Protein AF-A0A0W0YKN5-F1 (afdb_monomer_lite)

Organism: NCBI:txid1122169

Sequence (257 aa):
MGSGSGSPSSGSGSGSPSMGSGSSSPSMGSGSSSPSMGSGSSSPSMGSGSSSPSMGSGSSSPSMGSGSSSPSMGSGSSSPSMGSGSSSPSMGSGSSSPSMGSGSSSPSMGSGSGSPSSGSGSSSPSMGSGSGSPSSGSGSSSPSMGSGSSSPSMGGGSGSPSSDSGSSSPGSGSGSSSPSSEHDDSVSSMSAMPSSSAKMTPMPSTTTSATADFEASSSSQYDEQARAHNNKQDKLMGLPDLQHPDESHSTRAVGTA

Foldseek 3Di:
DDADEDAAEEADDEDAAEEEADEYEYEYAEEAYEYEYYAEHYEYEYYAEHYEYEAYAYHYEYEEYAYHEEYEAYHDAEEYEYEHYHEEYEAEAEHYEYEAEEEHEEYEYEHYEYEYEYEYYEYEYEYAYEEYEYEYEAEEYEYEEEEEEYEYEYYHYEEEYEYEHYHYHYHYYPHHYDYDYDDPPPDPDDDDDDDDDDDDDDDDDDDDDDDDDDDDDDDDDDDDDDDDDDDDPDDDDDDPDDDDDDDDDDDDDDDDD

Radius of gyration: 30.74 Å; chains: 1; bounding box: 83×80×91 Å

Secondary structure (DSSP, 8-state):
-----B--EEEES-B--EE-SEEE--EEEEEEE--EE-SEEE--EE-SEEE--EE-SEEE--EE-SEEE--EE-SEEE--EE-SEEE--EE-SEEE--EE-SEEE--EE-SEEE--EE-SEEE--EE-SEEE--EE-SEEE--EE-SEEE--EE-SEEE--EESSS-B--EE-SSEE--EE----------------------------------------------S-----------------------------

Structure (mmCIF, N/CA/C/O backbone):
data_AF-A0A0W0YKN5-F1
#
_entry.id   AF-A0A0W0YKN5-F1
#
loop_
_atom_site.group_PDB
_atom_site.id
_atom_site.type_symbol
_atom_site.label_atom_id
_atom_site.label_alt_id
_atom_site.label_comp_id
_atom_site.label_asym_id
_atom_site.label_entity_id
_atom_site.label_seq_id
_atom_site.pdbx_PDB_ins_code
_atom_site.Cartn_x
_atom_site.Cartn_y
_atom_site.Cartn_z
_atom_site.occupancy
_atom_site.B_iso_or_equiv
_atom_site.auth_seq_id
_atom_site.auth_comp_id
_atom_site.auth_asym_id
_atom_site.auth_atom_id
_atom_site.pdbx_PDB_model_num
ATOM 1 N N . MET A 1 1 ? -12.555 11.073 23.925 1.00 45.03 1 MET A N 1
ATOM 2 C CA . MET A 1 1 ? -11.745 9.942 23.424 1.00 45.03 1 MET A CA 1
ATOM 3 C C . MET A 1 1 ? -11.055 9.335 24.630 1.00 45.03 1 MET A C 1
ATOM 5 O O . MET A 1 1 ? -10.204 9.992 25.211 1.00 45.03 1 MET A O 1
ATOM 9 N N . GLY A 1 2 ? -11.548 8.194 25.111 1.00 45.97 2 GLY A N 1
ATOM 10 C CA . GLY A 1 2 ? -11.034 7.566 26.330 1.00 45.97 2 GLY A CA 1
ATOM 11 C C . GLY A 1 2 ? -9.729 6.825 26.062 1.00 45.97 2 GLY A C 1
ATOM 12 O O . GLY A 1 2 ? -9.584 6.210 25.007 1.00 45.97 2 GLY A O 1
ATOM 13 N N . SER A 1 3 ? -8.799 6.885 27.014 1.00 46.25 3 SER A N 1
ATOM 14 C CA . SER A 1 3 ? -7.693 5.934 27.099 1.00 46.25 3 SER A CA 1
ATOM 15 C C . SER A 1 3 ? -8.293 4.561 27.388 1.00 46.25 3 SER A C 1
ATOM 17 O O . SER A 1 3 ? -8.925 4.376 28.427 1.00 46.25 3 SER A O 1
ATOM 19 N N . GLY A 1 4 ? -8.168 3.618 26.463 1.00 52.28 4 GLY A N 1
ATOM 20 C CA . GLY A 1 4 ? -8.790 2.309 26.618 1.00 52.28 4 GLY A CA 1
ATOM 21 C C . GLY A 1 4 ? -8.330 1.339 25.548 1.00 52.28 4 GLY A C 1
ATOM 22 O O . GLY A 1 4 ? -8.240 1.698 24.375 1.00 52.28 4 GLY A O 1
A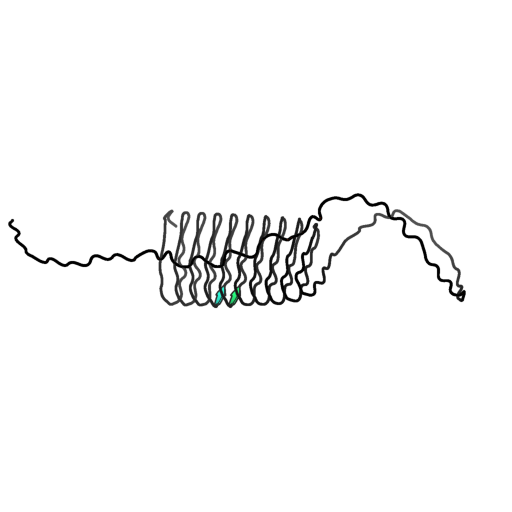TOM 23 N N . SER A 1 5 ? -8.033 0.112 25.967 1.00 57.09 5 SER A N 1
ATOM 24 C CA . SER A 1 5 ? -7.796 -0.996 25.056 1.00 57.09 5 SER A CA 1
ATOM 25 C C . SER A 1 5 ? -9.102 -1.389 24.367 1.00 57.09 5 SER A C 1
ATOM 27 O O . SER A 1 5 ? -10.109 -1.645 25.025 1.00 57.09 5 SER A O 1
ATOM 29 N N . GLY A 1 6 ? -9.101 -1.397 23.035 1.00 61.94 6 GLY A N 1
ATOM 30 C CA . GLY A 1 6 ? -10.288 -1.671 22.228 1.00 61.94 6 GLY A CA 1
ATOM 31 C C . GLY A 1 6 ? -9.998 -2.667 21.111 1.00 61.94 6 GLY A C 1
ATOM 32 O O . GLY A 1 6 ? -9.065 -2.481 20.329 1.00 61.94 6 GLY A O 1
ATOM 33 N N . SER A 1 7 ? -10.830 -3.702 21.013 1.00 69.94 7 SER A N 1
ATOM 34 C CA . SER A 1 7 ? -10.795 -4.696 19.932 1.00 69.94 7 SER A CA 1
ATOM 35 C C . SER A 1 7 ? -12.178 -4.836 19.284 1.00 69.94 7 SER A C 1
ATOM 37 O O . SER A 1 7 ? -12.787 -5.904 19.367 1.00 69.94 7 SER A O 1
ATOM 39 N N . PRO A 1 8 ? -12.745 -3.760 18.700 1.00 75.00 8 PRO A N 1
ATOM 40 C CA . PRO A 1 8 ? -14.031 -3.868 18.023 1.00 75.00 8 PRO A CA 1
ATOM 41 C C . PRO A 1 8 ? -13.904 -4.811 16.819 1.00 75.00 8 PRO A C 1
ATOM 43 O O . PRO A 1 8 ? -12.921 -4.747 16.082 1.00 75.00 8 PRO A O 1
ATOM 46 N N . SER A 1 9 ? -14.900 -5.676 16.624 1.00 77.62 9 SER A N 1
ATOM 47 C CA . SER A 1 9 ? -14.962 -6.609 15.498 1.00 77.62 9 SER A CA 1
ATOM 48 C C . SER A 1 9 ? -16.222 -6.353 14.673 1.00 77.62 9 SER A C 1
ATOM 50 O O . SER A 1 9 ? -17.312 -6.255 15.237 1.00 77.62 9 SER A O 1
ATOM 52 N N . SER A 1 10 ? -16.089 -6.237 13.352 1.00 74.38 10 SER A N 1
ATOM 53 C CA . SER A 1 10 ? -17.211 -6.125 12.412 1.00 74.38 10 SER A CA 1
ATOM 54 C C . SER A 1 10 ? -17.022 -7.099 11.250 1.00 74.38 10 SER A C 1
ATOM 56 O O . SER A 1 10 ? -15.932 -7.198 10.698 1.00 74.38 10 SER A O 1
ATOM 58 N N . GLY A 1 11 ? -18.066 -7.842 10.877 1.00 62.28 11 GLY A N 1
ATOM 59 C CA . GLY A 1 11 ? -17.964 -8.918 9.881 1.00 62.28 11 GLY A CA 1
ATOM 60 C C . GLY A 1 11 ? -18.108 -8.467 8.424 1.00 62.28 11 GLY A C 1
ATOM 61 O O . GLY A 1 11 ? -17.368 -8.923 7.551 1.00 62.28 11 GLY A O 1
ATOM 62 N N . SER A 1 12 ? -19.072 -7.599 8.117 1.00 68.00 12 SER A N 1
ATOM 63 C CA . SER A 1 12 ? -19.330 -7.131 6.749 1.00 68.00 12 SER A CA 1
ATOM 64 C C . SER A 1 12 ? -19.931 -5.730 6.750 1.00 68.00 12 SER A C 1
ATOM 66 O O . SER A 1 12 ? -20.747 -5.415 7.614 1.00 68.00 12 SER A O 1
ATOM 68 N N . GLY A 1 13 ? -19.560 -4.911 5.767 1.00 66.81 13 GLY A N 1
ATOM 69 C CA . GLY A 1 13 ? -20.109 -3.566 5.575 1.00 66.81 13 GLY A CA 1
ATOM 70 C C . GLY A 1 13 ? -19.070 -2.460 5.728 1.00 66.81 13 GLY A C 1
ATOM 71 O O . GLY A 1 13 ? -17.869 -2.701 5.619 1.00 66.81 13 GLY A O 1
ATOM 72 N N . SER A 1 14 ? -19.542 -1.229 5.926 1.00 73.12 14 SER A N 1
ATOM 73 C CA . SER A 1 14 ? -18.681 -0.063 6.120 1.00 73.12 14 SER A CA 1
ATOM 74 C C . SER A 1 14 ? -18.441 0.217 7.603 1.00 73.12 14 SER A C 1
ATOM 76 O O . SER A 1 14 ? -19.409 0.371 8.349 1.00 73.12 14 SER A O 1
ATOM 78 N N . GLY A 1 15 ? -17.183 0.322 8.033 1.00 75.38 15 GLY A N 1
ATOM 79 C CA . GLY A 1 15 ? -16.828 0.590 9.428 1.00 75.38 15 GLY A CA 1
ATOM 80 C C . GLY A 1 15 ? -15.734 1.646 9.575 1.00 75.38 15 GLY A C 1
ATOM 81 O O . GLY A 1 15 ? -14.683 1.554 8.946 1.00 75.38 15 GLY A O 1
ATOM 82 N N . SER A 1 16 ? -15.962 2.623 10.457 1.00 82.69 16 SER A N 1
ATOM 83 C CA . SER A 1 16 ? -14.997 3.694 10.757 1.00 82.69 16 SER A CA 1
ATOM 84 C C . SER A 1 16 ? -14.822 3.882 12.271 1.00 82.69 16 SER A C 1
ATOM 86 O O . SER A 1 16 ? -15.155 4.944 12.802 1.00 82.69 16 SER A O 1
ATOM 88 N N . PRO A 1 17 ? -14.379 2.850 13.018 1.00 82.62 17 PRO A N 1
ATOM 89 C CA . PRO A 1 17 ? -14.184 2.989 14.455 1.00 82.62 17 PRO A CA 1
ATOM 90 C C . PRO A 1 17 ? -13.059 3.991 14.747 1.00 82.62 17 PRO A C 1
ATOM 92 O O . PRO A 1 17 ? -12.033 4.002 14.069 1.00 82.62 17 PRO A O 1
ATOM 95 N N . SER A 1 18 ? -13.239 4.814 15.780 1.00 85.81 18 SER A N 1
ATOM 96 C CA . SER A 1 18 ? -12.209 5.729 16.274 1.00 85.81 18 SER A CA 1
ATOM 97 C C . SER A 1 18 ? -11.770 5.303 17.671 1.00 85.81 18 SER A C 1
ATOM 99 O O . SER A 1 18 ? -12.593 5.161 18.576 1.00 85.81 18 SER A O 1
ATOM 101 N N . MET A 1 19 ? -10.471 5.083 17.837 1.00 84.38 19 MET A N 1
ATOM 102 C CA . MET A 1 19 ? -9.826 4.726 19.095 1.00 84.38 19 MET A CA 1
ATOM 103 C C . MET A 1 19 ? -8.846 5.836 19.474 1.00 84.38 19 MET A C 1
ATOM 105 O O . MET A 1 19 ? -8.147 6.383 18.622 1.00 84.38 19 MET A O 1
ATOM 109 N N . GLY A 1 20 ? -8.854 6.208 20.755 1.00 80.81 20 GLY A N 1
ATOM 110 C CA . GLY A 1 20 ? -7.984 7.247 21.299 1.00 80.81 20 GLY A CA 1
ATOM 111 C C . GLY A 1 20 ? -6.566 6.736 21.540 1.00 80.81 20 GLY A C 1
ATOM 112 O O . GLY A 1 20 ? -6.019 5.977 20.745 1.00 80.81 20 GLY A O 1
ATOM 113 N N . SER A 1 21 ? -5.972 7.156 22.653 1.00 84.12 21 SER A N 1
ATOM 114 C CA . SER A 1 21 ? -4.648 6.683 23.050 1.00 84.12 21 SER A CA 1
ATOM 115 C C . SER A 1 21 ? -4.707 5.285 23.672 1.00 84.12 21 SER A C 1
ATOM 117 O O . SER A 1 21 ? -5.637 4.980 24.424 1.00 84.12 21 SER A O 1
ATOM 119 N N . GLY A 1 22 ? -3.685 4.463 23.440 1.00 84.75 22 GLY A N 1
ATOM 120 C CA . GLY A 1 22 ? -3.544 3.150 24.075 1.00 84.75 22 GLY A CA 1
ATOM 121 C C . GLY A 1 22 ? -3.214 2.029 23.096 1.00 84.75 22 GLY A C 1
ATOM 122 O O . GLY A 1 22 ? -2.587 2.255 22.066 1.00 84.75 22 GLY A O 1
ATOM 123 N N . SER A 1 23 ? -3.584 0.800 23.465 1.00 86.00 23 SER A N 1
ATOM 124 C CA . SER A 1 23 ? -3.410 -0.380 22.610 1.00 86.00 23 SER A CA 1
ATOM 125 C C . SER A 1 23 ? -4.719 -0.743 21.912 1.00 86.00 23 SER A C 1
ATOM 127 O O . SER A 1 23 ? -5.723 -0.958 22.586 1.00 86.00 23 SER A O 1
ATOM 129 N N . SER A 1 24 ? -4.725 -0.847 20.588 1.00 85.25 24 SER A N 1
ATOM 130 C CA . SER A 1 24 ? -5.938 -1.082 19.795 1.00 85.25 24 SER A CA 1
ATOM 131 C C . SER A 1 24 ? -5.737 -2.139 18.714 1.00 85.25 24 SER A C 1
ATOM 133 O O . SER A 1 24 ? -4.800 -2.057 17.924 1.00 85.25 24 SER A O 1
ATOM 135 N N . SER A 1 25 ? -6.664 -3.094 18.625 1.00 87.56 25 SER A N 1
ATOM 136 C CA . SER A 1 25 ? -6.614 -4.186 17.637 1.00 87.56 25 SER A CA 1
ATOM 137 C C . SER A 1 25 ? -8.005 -4.460 17.060 1.00 87.56 25 SER A C 1
ATOM 139 O O . SER A 1 25 ? -8.620 -5.475 17.396 1.00 87.56 25 SER A O 1
ATOM 141 N N . PRO A 1 26 ? -8.568 -3.536 16.261 1.00 86.50 26 PRO A N 1
ATOM 142 C CA . PRO A 1 26 ? -9.861 -3.749 15.625 1.00 86.50 26 PRO A CA 1
ATOM 143 C C . PRO A 1 26 ? -9.756 -4.820 14.530 1.00 86.50 26 PRO A C 1
ATOM 145 O O . PRO A 1 26 ? -8.740 -4.920 13.843 1.00 86.50 26 PRO A O 1
ATOM 148 N N . SER A 1 27 ? -10.823 -5.585 14.327 1.00 88.88 27 SER A N 1
ATOM 149 C CA . SER A 1 27 ? -10.942 -6.543 13.226 1.00 88.88 27 SER A CA 1
ATOM 150 C C . SER A 1 27 ? -12.127 -6.167 12.347 1.00 88.88 27 SER A C 1
ATOM 152 O O . SER A 1 27 ? -13.245 -6.003 12.833 1.00 88.88 27 SER A O 1
ATOM 154 N N . MET A 1 28 ? -11.905 -6.000 11.051 1.00 87.06 28 MET A N 1
ATOM 155 C CA . MET A 1 28 ? -12.967 -5.767 10.080 1.00 87.06 28 MET A CA 1
ATOM 156 C C . MET A 1 28 ? -12.883 -6.815 8.981 1.00 87.06 28 MET A C 1
ATOM 158 O O . MET A 1 28 ? -11.812 -7.079 8.448 1.00 87.06 28 MET A O 1
ATOM 162 N N . GLY A 1 29 ? -14.009 -7.452 8.677 1.00 86.00 29 GLY A N 1
ATOM 163 C CA . GLY A 1 29 ? -14.111 -8.464 7.637 1.00 86.00 29 GLY A CA 1
ATOM 164 C C . GLY A 1 29 ? -14.160 -7.837 6.248 1.00 86.00 29 GLY A C 1
ATOM 165 O O . GLY A 1 29 ? -13.256 -7.107 5.854 1.00 86.00 29 GLY A O 1
ATOM 166 N N . SER A 1 30 ? -15.197 -8.156 5.475 1.00 87.94 30 SER A N 1
ATOM 167 C CA . SER A 1 30 ? -15.287 -7.690 4.085 1.00 87.94 30 SER A CA 1
ATOM 168 C C . SER A 1 30 ? -15.988 -6.335 3.964 1.00 87.94 30 SER A C 1
ATOM 170 O O . SER A 1 30 ? -17.015 -6.110 4.605 1.00 87.94 30 SER A O 1
ATOM 172 N N . GLY A 1 31 ? -15.495 -5.456 3.092 1.00 88.00 31 GLY A N 1
ATOM 173 C CA . GLY A 1 31 ? -16.127 -4.170 2.784 1.00 88.00 31 GLY A CA 1
ATOM 174 C C . GLY A 1 31 ? -15.175 -2.981 2.871 1.00 88.00 31 GLY A C 1
ATOM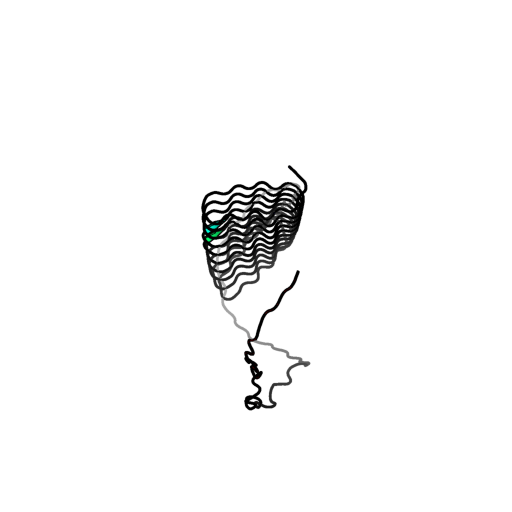 175 O O . GLY A 1 31 ? -13.973 -3.118 2.657 1.00 88.00 31 GLY A O 1
ATOM 176 N N . SER A 1 32 ? -15.735 -1.802 3.147 1.00 88.44 32 SER A N 1
ATOM 177 C CA . SER A 1 32 ? -14.982 -0.545 3.221 1.00 88.44 32 SER A CA 1
ATOM 178 C C . SER A 1 32 ? -14.662 -0.181 4.669 1.00 88.44 32 SER A C 1
ATOM 180 O O . SER A 1 32 ? -15.561 -0.034 5.490 1.00 88.44 32 SER A O 1
ATOM 182 N N . SER A 1 33 ? -13.391 -0.006 4.998 1.00 87.94 33 SER A N 1
ATOM 183 C CA . SER A 1 33 ? -12.922 0.108 6.379 1.00 87.94 33 SER A CA 1
ATO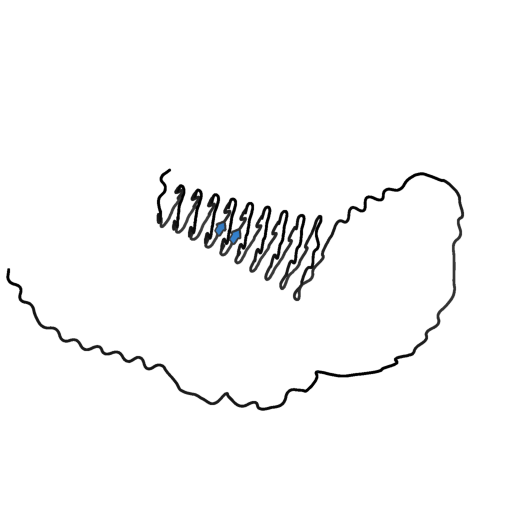M 184 C C . SER A 1 33 ? -11.972 1.289 6.557 1.00 87.94 33 SER A C 1
ATOM 186 O O . SER A 1 33 ? -10.913 1.321 5.939 1.00 87.94 33 SER A O 1
ATOM 188 N N . SER A 1 34 ? -12.299 2.228 7.446 1.00 90.00 34 SER A N 1
ATOM 189 C CA . SER A 1 34 ? -11.463 3.413 7.713 1.00 90.00 34 SER A CA 1
ATOM 190 C C . SER A 1 34 ? -11.310 3.674 9.216 1.00 90.00 34 SER A C 1
ATOM 192 O O . SER A 1 34 ? -11.833 4.667 9.731 1.00 90.00 34 SER A O 1
ATOM 194 N N . PRO A 1 35 ? -10.644 2.775 9.968 1.00 88.75 35 PRO A N 1
ATOM 195 C CA . PRO A 1 35 ? -10.441 2.975 11.395 1.00 88.75 35 PRO A CA 1
ATOM 196 C C . PRO A 1 35 ? -9.431 4.103 11.649 1.00 88.75 35 PRO A C 1
ATOM 198 O O . PRO A 1 35 ? -8.430 4.226 10.944 1.00 88.75 35 PRO A O 1
ATOM 201 N N . SER A 1 36 ? -9.664 4.897 12.690 1.00 90.62 36 SER A N 1
ATOM 202 C CA . SER A 1 36 ? -8.733 5.928 13.156 1.00 90.62 36 SER A CA 1
ATOM 203 C C . SER A 1 36 ? -8.219 5.562 14.543 1.00 90.62 36 SER A C 1
ATOM 205 O O . SER A 1 36 ? -9.010 5.331 15.456 1.00 90.62 36 SER A O 1
ATOM 207 N N . MET A 1 37 ? -6.904 5.472 14.699 1.00 90.00 37 MET A N 1
ATOM 208 C CA . MET A 1 37 ? -6.227 5.150 15.953 1.00 90.00 37 MET A CA 1
ATOM 209 C C . MET A 1 37 ? -5.297 6.301 16.320 1.00 90.00 37 MET A C 1
ATOM 211 O O . MET A 1 37 ? -4.514 6.761 15.488 1.00 90.00 37 MET A O 1
ATOM 215 N N . GLY A 1 38 ? -5.412 6.782 17.556 1.00 87.25 38 GLY A N 1
ATOM 216 C CA . GLY A 1 38 ? -4.559 7.828 18.107 1.00 87.25 38 GLY A CA 1
ATOM 217 C C . GLY A 1 38 ? -3.157 7.323 18.445 1.00 87.25 38 GLY A C 1
ATOM 218 O O . GLY A 1 38 ? -2.580 6.494 17.745 1.00 87.25 38 GLY A O 1
ATOM 219 N N . SER A 1 39 ? -2.588 7.850 19.527 1.00 89.44 39 SER A N 1
ATOM 220 C CA . SER A 1 39 ? -1.230 7.495 19.935 1.00 89.44 39 SER A CA 1
ATOM 221 C C . SER A 1 39 ? -1.168 6.145 20.654 1.00 89.44 39 SER A C 1
ATOM 223 O O . SER A 1 39 ? -1.964 5.886 21.556 1.00 89.44 39 SER A O 1
ATOM 225 N N . GLY A 1 40 ? -0.166 5.322 20.355 1.00 90.44 40 GLY A N 1
ATOM 226 C CA . GLY A 1 40 ? 0.097 4.073 21.074 1.00 90.44 40 GLY A CA 1
ATOM 227 C C . GLY A 1 40 ? 0.384 2.891 20.156 1.00 90.44 40 GLY A C 1
ATOM 228 O O . GLY A 1 40 ? 1.019 3.049 19.115 1.00 90.44 40 GLY A O 1
ATOM 229 N N . SER A 1 41 ? -0.042 1.699 20.571 1.00 90.88 41 SER A N 1
ATOM 230 C CA . SER A 1 41 ? 0.213 0.450 19.846 1.00 90.88 41 SER A CA 1
ATOM 231 C C . SER A 1 41 ? -1.038 0.013 19.095 1.00 90.88 41 SER A C 1
ATOM 233 O O . SER A 1 41 ? -2.085 -0.188 19.700 1.00 90.88 41 SER A O 1
ATOM 235 N N . SER A 1 42 ? -0.950 -0.150 17.782 1.00 90.06 42 SER A N 1
ATOM 236 C CA . SER A 1 42 ? -2.103 -0.448 16.933 1.00 90.06 42 SER A CA 1
ATOM 237 C C . SER A 1 42 ? -1.847 -1.639 16.019 1.00 90.06 42 SER A C 1
ATOM 239 O O . SER A 1 42 ? -0.807 -1.738 15.373 1.00 90.06 42 SER A O 1
ATOM 241 N N . SER A 1 43 ? -2.793 -2.570 15.942 1.00 91.69 43 SER A N 1
ATOM 242 C CA . SER A 1 43 ? -2.706 -3.749 15.069 1.00 91.69 43 SER A CA 1
ATOM 243 C C . SER A 1 43 ? -4.076 -4.091 14.476 1.00 91.69 43 SER A C 1
ATOM 245 O O . SER A 1 43 ? -4.673 -5.104 14.843 1.00 91.69 43 SER A O 1
ATOM 247 N N . PRO A 1 44 ? -4.633 -3.225 13.606 1.00 90.38 44 PRO A N 1
ATOM 248 C CA . PRO A 1 44 ? -5.899 -3.511 12.947 1.00 90.38 44 PRO A CA 1
ATOM 249 C C . PRO A 1 44 ? -5.745 -4.667 11.948 1.00 90.38 44 PRO A C 1
ATOM 251 O O . PRO A 1 44 ? -4.745 -4.753 11.236 1.00 90.38 44 PRO A O 1
ATOM 254 N N . SER A 1 45 ? -6.763 -5.513 11.849 1.00 92.56 45 SER A N 1
ATOM 255 C CA . SER A 1 45 ? -6.888 -6.524 10.798 1.00 92.56 45 SER A CA 1
ATOM 256 C C . SER A 1 45 ? -8.075 -6.174 9.911 1.00 92.56 45 SER A C 1
ATOM 258 O O . SER A 1 45 ? -9.180 -5.982 10.414 1.00 92.56 45 SER A O 1
ATOM 260 N N . MET A 1 46 ? -7.858 -6.051 8.607 1.00 91.88 46 MET A N 1
ATOM 261 C CA . MET A 1 46 ? -8.899 -5.773 7.619 1.00 91.88 46 MET A CA 1
ATOM 262 C C . MET A 1 46 ? -8.900 -6.879 6.567 1.00 91.88 46 MET A C 1
ATOM 264 O O . MET A 1 46 ? -7.852 -7.234 6.031 1.00 91.88 46 MET A O 1
ATOM 268 N N . GLY A 1 47 ? -10.073 -7.445 6.301 1.00 89.25 47 GLY A N 1
ATOM 269 C CA . GLY A 1 47 ? -10.283 -8.518 5.341 1.00 89.25 47 GLY A CA 1
ATOM 270 C C . GLY A 1 47 ? -10.260 -8.021 3.898 1.00 89.25 47 GLY A C 1
ATOM 271 O O . GLY A 1 47 ? -9.382 -7.265 3.494 1.00 89.25 47 GLY A O 1
ATOM 272 N N . SER A 1 48 ? -11.209 -8.496 3.092 1.00 91.88 48 SER A N 1
ATOM 273 C CA . SER A 1 48 ? -11.261 -8.135 1.672 1.00 91.88 48 SER A CA 1
ATOM 274 C C . SER A 1 48 ? -12.014 -6.825 1.441 1.00 91.88 48 SER A C 1
ATOM 276 O O . SER A 1 48 ? -13.081 -6.620 2.016 1.00 91.88 48 SER A O 1
ATOM 278 N N . GLY A 1 49 ? -11.530 -5.970 0.544 1.00 91.94 49 GLY A N 1
ATOM 279 C CA . GLY A 1 49 ? -12.214 -4.738 0.145 1.00 91.94 49 GLY A CA 1
ATOM 280 C C . GLY A 1 49 ? -11.320 -3.505 0.193 1.00 91.94 49 GLY A C 1
ATOM 281 O O . GLY A 1 49 ? -10.118 -3.591 -0.050 1.00 91.94 49 GLY A O 1
ATOM 282 N N . SER A 1 50 ? -11.925 -2.349 0.461 1.00 92.31 50 SER A N 1
ATOM 283 C CA . SER A 1 50 ? -11.232 -1.058 0.474 1.00 92.31 50 SER A CA 1
ATOM 284 C C . SER A 1 50 ? -10.891 -0.651 1.902 1.00 92.31 50 SER A C 1
ATOM 286 O O . SER A 1 50 ? -11.782 -0.508 2.732 1.00 92.31 50 SER A O 1
ATOM 288 N N . SER A 1 51 ? -9.615 -0.436 2.198 1.00 92.00 51 SER A N 1
ATOM 289 C CA . SER A 1 51 ? -9.129 -0.162 3.552 1.00 92.00 51 SER A CA 1
ATOM 290 C C . SER A 1 51 ? -8.274 1.101 3.603 1.00 92.00 51 SER A C 1
ATOM 292 O O . SER A 1 51 ? -7.316 1.249 2.847 1.00 92.00 51 SER A O 1
ATOM 294 N N . SER A 1 52 ? -8.583 2.022 4.512 1.00 93.44 52 SER A N 1
ATOM 295 C CA . SER A 1 52 ? -7.841 3.278 4.694 1.00 93.44 52 SER A CA 1
ATOM 296 C C . SER A 1 52 ? -7.688 3.623 6.179 1.00 93.44 52 SER A C 1
AT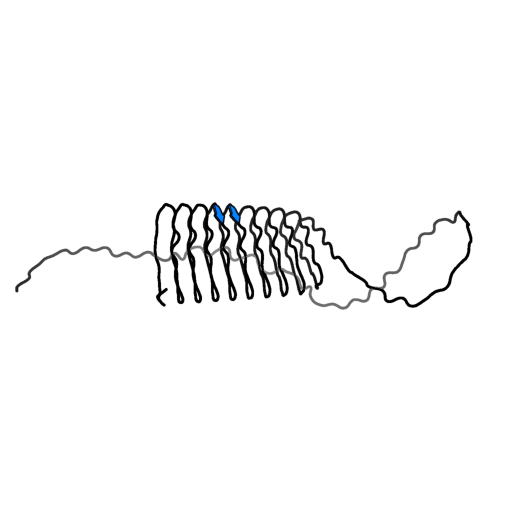OM 298 O O . SER A 1 52 ? -8.274 4.599 6.655 1.00 93.44 52 SER A O 1
ATOM 300 N N . PRO A 1 53 ? -6.951 2.808 6.960 1.00 92.06 53 PRO A N 1
ATOM 301 C CA . PRO A 1 53 ? -6.718 3.099 8.367 1.00 92.06 53 PRO A CA 1
ATOM 302 C C . PRO A 1 53 ? -5.810 4.324 8.529 1.00 92.06 53 PRO A C 1
ATOM 304 O O . PRO A 1 53 ? -4.840 4.493 7.791 1.00 92.06 53 PRO A O 1
ATOM 307 N N . SER A 1 54 ? -6.085 5.139 9.542 1.00 94.12 54 SER A N 1
ATOM 308 C CA . SER A 1 54 ? -5.202 6.219 9.981 1.00 94.12 54 SER A CA 1
ATOM 309 C C . SER A 1 54 ? -4.669 5.886 11.366 1.00 94.12 54 SER A C 1
ATOM 311 O O . SER A 1 54 ? -5.449 5.724 12.302 1.00 94.12 54 SER A O 1
ATOM 313 N N . MET A 1 55 ? -3.354 5.790 11.511 1.00 93.44 55 MET A N 1
ATOM 314 C CA . MET A 1 55 ? -2.672 5.533 12.778 1.00 93.44 55 MET A CA 1
ATOM 315 C C . MET A 1 55 ? -1.793 6.729 13.124 1.00 93.44 55 MET A C 1
ATOM 317 O O . MET A 1 55 ? -1.011 7.190 12.295 1.00 93.44 55 MET A O 1
ATOM 321 N N . GLY A 1 56 ? -1.958 7.255 14.336 1.00 90.56 56 GLY A N 1
ATOM 322 C CA . GLY A 1 56 ? -1.160 8.351 14.869 1.00 90.56 56 GLY A CA 1
ATOM 323 C C . GLY A 1 56 ? 0.248 7.908 15.266 1.00 90.56 56 GLY A C 1
ATOM 324 O O . GLY A 1 56 ? 0.851 7.030 14.653 1.00 90.56 56 GLY A O 1
ATOM 325 N N . SER A 1 57 ? 0.791 8.543 16.302 1.00 92.62 57 SER A N 1
ATOM 326 C CA . SER A 1 57 ? 2.154 8.265 16.749 1.00 92.62 57 SER A CA 1
ATOM 327 C C . SER A 1 57 ? 2.259 6.952 17.530 1.00 92.62 57 SER A C 1
ATOM 329 O O . SER A 1 57 ? 1.459 6.706 18.431 1.00 92.62 57 SER A O 1
ATOM 331 N N . GLY A 1 58 ? 3.294 6.151 17.284 1.00 92.75 58 GLY A N 1
ATOM 332 C CA . GLY A 1 58 ? 3.592 4.955 18.076 1.00 92.75 58 GLY A CA 1
ATOM 333 C C . GLY A 1 58 ? 3.973 3.742 17.234 1.00 92.75 58 GLY A C 1
ATOM 334 O O . GLY A 1 58 ? 4.669 3.875 16.232 1.00 92.75 58 GLY A O 1
ATOM 335 N N . SER A 1 59 ? 3.574 2.551 17.683 1.00 93.75 59 SER A N 1
ATOM 336 C CA . SER A 1 59 ? 3.879 1.285 17.003 1.00 93.75 59 SER A CA 1
ATOM 337 C C . SER A 1 59 ? 2.650 0.773 16.262 1.00 93.75 59 SER A C 1
ATOM 339 O O . SER A 1 59 ? 1.603 0.583 16.874 1.00 93.75 59 SER A O 1
ATOM 341 N N . SER A 1 60 ? 2.766 0.534 14.961 1.00 93.56 60 SER A N 1
ATOM 342 C CA . SER A 1 60 ? 1.636 0.194 14.094 1.00 93.56 60 SER A CA 1
ATOM 343 C C . SER A 1 60 ? 1.940 -1.010 13.207 1.00 93.56 60 SER A C 1
ATOM 345 O O . SER A 1 60 ? 2.882 -0.984 12.422 1.00 93.56 60 SER A O 1
ATOM 347 N N . SER A 1 61 ? 1.104 -2.043 13.276 1.00 94.31 61 SER A N 1
ATOM 348 C CA . SER A 1 61 ? 1.239 -3.266 12.471 1.00 94.31 61 SER A CA 1
ATOM 349 C C . SER A 1 61 ? -0.109 -3.670 11.864 1.00 94.31 61 SER A C 1
ATOM 351 O O . SER A 1 61 ? -0.696 -4.669 12.284 1.00 94.31 61 SER A O 1
ATOM 353 N N . PRO A 1 62 ? -0.672 -2.878 10.932 1.00 93.00 62 PRO A N 1
ATOM 354 C CA . PRO A 1 62 ? -1.922 -3.237 10.278 1.00 93.00 62 PRO A CA 1
ATOM 355 C C . PRO A 1 62 ? -1.728 -4.441 9.345 1.00 93.00 62 PRO A C 1
ATOM 357 O O . PRO A 1 62 ? -0.729 -4.530 8.632 1.00 93.00 62 PRO A O 1
ATOM 360 N N . SER A 1 63 ? -2.715 -5.329 9.300 1.00 95.25 63 SER A N 1
ATOM 361 C CA . SER A 1 63 ? -2.819 -6.392 8.300 1.00 95.25 63 SER A CA 1
ATOM 362 C C . SER A 1 63 ? -4.027 -6.125 7.412 1.00 95.25 63 SER A C 1
ATOM 364 O O . SER A 1 63 ? -5.134 -5.934 7.914 1.00 95.25 63 SER A O 1
ATOM 366 N N . MET A 1 64 ? -3.820 -6.066 6.102 1.00 94.31 64 MET A N 1
ATOM 367 C CA . MET A 1 64 ? -4.868 -5.850 5.107 1.00 94.31 64 MET A CA 1
ATOM 368 C C . MET A 1 64 ? -4.872 -7.014 4.122 1.00 94.31 64 MET A C 1
ATOM 370 O O . MET A 1 64 ? -3.828 -7.385 3.589 1.00 94.31 64 MET A O 1
ATOM 374 N N . GLY A 1 65 ? -6.048 -7.597 3.902 1.00 91.62 65 GLY A N 1
ATOM 375 C CA . GLY A 1 65 ? -6.268 -8.708 2.988 1.00 91.62 65 GLY A CA 1
ATOM 376 C C . GLY A 1 65 ? -6.256 -8.281 1.521 1.00 91.62 65 GLY A C 1
ATOM 377 O O . GLY A 1 65 ? -5.426 -7.488 1.085 1.00 91.62 65 GLY A O 1
ATOM 378 N N . SER A 1 66 ? -7.161 -8.859 0.731 1.00 93.38 66 SER A N 1
ATOM 379 C CA . SER A 1 66 ? -7.223 -8.579 -0.706 1.00 93.38 66 SER A CA 1
ATOM 380 C C . SER A 1 66 ? -8.027 -7.313 -1.009 1.00 93.38 66 SER A C 1
ATOM 382 O O . SER A 1 66 ? -9.113 -7.135 -0.465 1.00 93.38 66 SER A O 1
ATOM 384 N N . GLY A 1 67 ? -7.561 -6.474 -1.930 1.00 93.31 67 GLY A N 1
ATOM 385 C CA . GLY A 1 67 ? -8.290 -5.296 -2.403 1.00 93.31 67 GLY A CA 1
ATOM 386 C C . GLY A 1 67 ? -7.438 -4.031 -2.443 1.00 93.31 67 GLY A C 1
ATOM 387 O O . GLY A 1 67 ? -6.238 -4.089 -2.706 1.00 93.31 67 GLY A O 1
ATOM 388 N N . SER A 1 68 ? -8.079 -2.885 -2.222 1.00 94.12 68 SER A N 1
ATOM 389 C CA . SER A 1 68 ? -7.434 -1.571 -2.284 1.00 94.12 68 SER A CA 1
ATOM 390 C C . SER A 1 68 ? -7.101 -1.080 -0.882 1.00 94.12 68 SER A C 1
ATOM 392 O O . SER A 1 68 ? -7.990 -0.936 -0.048 1.00 94.12 68 SER A O 1
ATOM 394 N N . SER A 1 69 ? -5.830 -0.801 -0.614 1.00 94.12 69 SER A N 1
ATOM 395 C CA . SER A 1 69 ? -5.334 -0.448 0.717 1.00 94.12 69 SER A CA 1
ATOM 396 C C . SER A 1 69 ? -4.520 0.841 0.691 1.00 94.12 69 SER A C 1
ATOM 398 O O . SER A 1 69 ? -3.569 0.978 -0.075 1.00 94.12 69 SER A O 1
ATOM 400 N N . SER A 1 70 ? -4.855 1.793 1.555 1.00 94.88 70 SER A N 1
ATOM 401 C CA . SER A 1 70 ? -4.146 3.075 1.676 1.00 94.88 70 SER A CA 1
ATOM 402 C C . SER A 1 70 ? -4.007 3.480 3.145 1.00 94.88 70 SER A C 1
ATOM 404 O O . SER A 1 70 ? -4.661 4.425 3.589 1.00 94.88 70 SER A O 1
ATOM 406 N N . PRO A 1 71 ? -3.221 2.738 3.949 1.00 93.75 71 PRO A N 1
ATOM 407 C CA . PRO A 1 71 ? -2.987 3.104 5.337 1.00 93.75 71 PRO A CA 1
ATOM 408 C C . PRO A 1 71 ? -2.138 4.379 5.428 1.00 93.75 71 PRO A C 1
ATOM 410 O O . PRO A 1 71 ? -1.159 4.538 4.699 1.00 93.75 71 PRO A O 1
ATOM 413 N N . SER A 1 72 ? -2.475 5.251 6.372 1.00 95.81 72 SER A N 1
ATOM 414 C CA . SER A 1 72 ? -1.642 6.383 6.774 1.00 95.81 72 SER A CA 1
ATOM 415 C C . SER A 1 72 ? -1.116 6.138 8.181 1.00 95.81 72 SER A C 1
ATOM 417 O O . SER A 1 72 ? -1.895 5.896 9.104 1.00 95.81 72 SER A O 1
ATOM 419 N N . MET A 1 73 ? 0.201 6.159 8.346 1.00 94.81 73 MET A N 1
ATOM 420 C CA . MET A 1 73 ? 0.884 5.970 9.624 1.00 94.81 73 MET A CA 1
ATOM 421 C C . MET A 1 73 ? 1.705 7.215 9.938 1.00 94.81 73 MET A C 1
ATOM 423 O O . MET A 1 73 ? 2.489 7.672 9.107 1.00 94.81 73 MET A O 1
ATOM 427 N N . GLY A 1 74 ? 1.503 7.771 11.130 1.00 91.56 74 GLY A N 1
ATOM 428 C CA . GLY A 1 74 ? 2.248 8.911 11.644 1.00 91.56 74 GLY A CA 1
ATOM 429 C C . G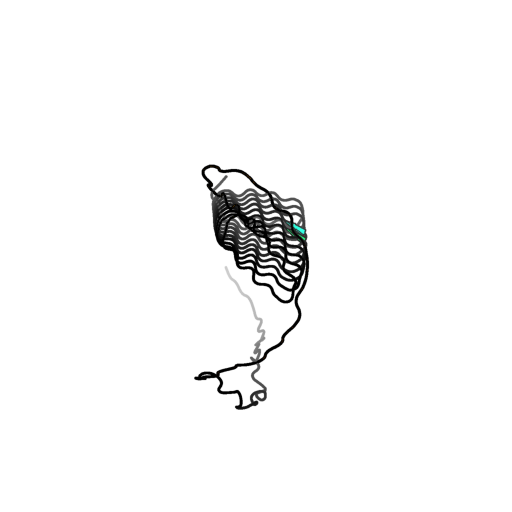LY A 1 74 ? 3.658 8.533 12.096 1.00 91.56 74 GLY A C 1
ATOM 430 O O . GLY A 1 74 ? 4.305 7.651 11.536 1.00 91.56 74 GLY A O 1
ATOM 431 N N . SER A 1 75 ? 4.152 9.231 13.116 1.00 93.12 75 SER A N 1
ATOM 432 C CA . SER A 1 75 ? 5.520 9.039 13.596 1.00 93.12 75 SER A CA 1
ATOM 433 C C . SER A 1 75 ? 5.684 7.759 14.421 1.00 93.12 75 SER A C 1
ATOM 435 O O . SER A 1 75 ? 4.895 7.505 15.329 1.00 93.12 75 SER A O 1
ATOM 437 N N . GLY A 1 76 ? 6.761 7.006 14.206 1.00 93.44 76 GLY A N 1
ATOM 438 C CA . GLY A 1 76 ? 7.133 5.863 15.044 1.00 93.44 76 GLY A CA 1
ATOM 439 C C . GLY A 1 76 ? 7.564 4.636 14.247 1.00 93.44 76 GLY A C 1
ATOM 440 O O . GLY A 1 76 ? 8.259 4.758 13.241 1.00 93.44 76 GLY A O 1
ATOM 441 N N . SER A 1 77 ? 7.188 3.453 14.732 1.00 94.19 77 SER A N 1
ATOM 442 C CA . SER A 1 77 ? 7.558 2.169 14.129 1.00 94.19 77 SER A CA 1
ATOM 443 C C . SER A 1 77 ? 6.359 1.560 13.415 1.00 94.19 77 SER A C 1
ATOM 445 O O . SER A 1 77 ? 5.320 1.346 14.035 1.00 94.19 77 SER A O 1
ATOM 447 N N . SER A 1 78 ? 6.496 1.269 12.125 1.00 94.06 78 SER A N 1
ATOM 448 C CA . SER A 1 78 ? 5.388 0.838 11.271 1.00 94.06 78 SER A CA 1
ATOM 449 C C . SER A 1 78 ? 5.743 -0.387 10.433 1.00 94.06 78 SER A C 1
ATOM 451 O O . SER A 1 78 ? 6.676 -0.350 9.635 1.00 94.06 78 SER A O 1
ATOM 453 N N . SER A 1 79 ? 4.956 -1.453 10.548 1.00 94.56 79 SER A N 1
ATOM 454 C CA . SER A 1 79 ? 5.147 -2.703 9.800 1.00 94.56 79 SER A CA 1
ATOM 455 C C . SER A 1 79 ? 3.827 -3.186 9.190 1.00 94.56 79 SER A C 1
ATOM 457 O O . SER A 1 79 ? 3.281 -4.201 9.628 1.00 94.56 79 SER A O 1
ATOM 459 N N . PRO A 1 80 ? 3.252 -2.455 8.215 1.00 93.56 80 PRO A N 1
ATOM 460 C CA . PRO A 1 80 ? 2.020 -2.883 7.567 1.00 93.56 80 PRO A CA 1
ATOM 461 C C . PRO A 1 80 ? 2.261 -4.118 6.689 1.00 93.56 80 PRO A C 1
ATOM 463 O O . PRO A 1 80 ? 3.245 -4.190 5.952 1.00 93.56 80 PRO A O 1
ATOM 466 N N . SER A 1 81 ? 1.323 -5.059 6.713 1.00 95.81 81 SER A N 1
ATOM 467 C CA . SER A 1 81 ? 1.252 -6.163 5.758 1.00 95.81 81 SER A CA 1
ATOM 468 C C . SER A 1 81 ? 0.019 -5.990 4.881 1.00 95.81 81 SER A C 1
ATOM 470 O O . SER A 1 81 ? -1.091 -5.824 5.385 1.00 95.81 81 SER A O 1
ATOM 472 N N . MET A 1 82 ? 0.214 -5.987 3.568 1.00 94.81 82 MET A N 1
ATOM 473 C CA . MET A 1 82 ? -0.851 -5.873 2.576 1.00 94.81 82 MET A CA 1
ATOM 474 C C . MET A 1 82 ? -0.833 -7.107 1.682 1.00 94.81 82 MET A C 1
ATOM 476 O O . MET A 1 82 ? 0.223 -7.509 1.195 1.00 94.81 82 MET A O 1
ATOM 480 N N . GLY A 1 83 ? -2.001 -7.713 1.492 1.00 91.94 83 GLY A N 1
ATOM 481 C CA . GLY A 1 83 ? -2.206 -8.885 0.657 1.00 91.94 83 GLY A CA 1
ATOM 482 C C . GLY A 1 83 ? -2.196 -8.554 -0.834 1.00 91.94 83 GLY A C 1
ATOM 483 O O . GLY A 1 83 ? -1.343 -7.819 -1.327 1.00 91.94 83 GLY A O 1
ATOM 484 N N . SER A 1 84 ? -3.127 -9.151 -1.577 1.00 93.44 84 SER A N 1
ATOM 485 C CA . SER A 1 84 ? -3.201 -8.965 -3.030 1.00 93.44 84 SER A CA 1
ATOM 486 C C . SER A 1 84 ? -4.018 -7.729 -3.406 1.00 93.44 84 SER A C 1
ATOM 488 O O . SER A 1 84 ? -5.095 -7.523 -2.855 1.00 93.44 84 SER A O 1
ATOM 490 N N . GLY A 1 85 ? -3.579 -6.954 -4.396 1.00 93.31 85 GLY A N 1
ATOM 491 C CA . GLY A 1 85 ? -4.342 -5.834 -4.953 1.00 93.31 85 GLY A CA 1
ATOM 492 C C . GLY A 1 85 ? -3.532 -4.548 -5.081 1.00 93.31 85 GLY A C 1
ATOM 493 O O . GLY A 1 85 ? -2.339 -4.583 -5.380 1.00 93.31 85 GLY A O 1
ATOM 494 N N . SER A 1 86 ? -4.199 -3.408 -4.908 1.00 94.00 86 SER A N 1
ATOM 495 C CA . SER A 1 86 ? -3.590 -2.082 -5.033 1.00 94.00 86 SER A CA 1
ATOM 496 C C . SER A 1 86 ? -3.279 -1.515 -3.654 1.00 94.00 86 SER A C 1
ATOM 498 O O . SER A 1 86 ? -4.170 -1.384 -2.820 1.00 94.00 86 SER A O 1
ATOM 500 N N . SER A 1 87 ? -2.021 -1.167 -3.411 1.00 94.00 87 SER A N 1
ATOM 501 C CA . SER A 1 87 ? -1.531 -0.745 -2.101 1.00 94.00 87 SER A CA 1
ATOM 502 C C . SER A 1 87 ? -0.749 0.561 -2.188 1.00 94.00 87 SER A C 1
ATOM 504 O O . SER A 1 87 ? 0.204 0.678 -2.953 1.00 94.00 87 SER A O 1
ATOM 506 N N . SER A 1 88 ? -1.112 1.544 -1.371 1.00 94.19 88 SER A N 1
ATOM 507 C CA . SER A 1 88 ? -0.436 2.847 -1.308 1.00 94.19 88 SER A CA 1
ATOM 508 C C . SER A 1 88 ? -0.291 3.307 0.145 1.00 94.19 88 SER A C 1
ATOM 510 O O . SER A 1 88 ? -0.985 4.231 0.571 1.00 94.19 88 SER A O 1
ATOM 512 N N . PRO A 1 89 ? 0.543 2.631 0.959 1.00 93.12 89 PRO A N 1
ATOM 513 C CA . PRO A 1 89 ? 0.776 3.056 2.331 1.00 93.12 89 PRO A CA 1
ATOM 514 C C . PRO A 1 89 ? 1.584 4.359 2.367 1.00 93.12 89 PRO A C 1
ATOM 516 O O . PRO A 1 89 ? 2.580 4.502 1.658 1.00 93.12 89 PRO A O 1
ATOM 519 N N . SER A 1 90 ? 1.195 5.277 3.245 1.00 94.81 90 SER A N 1
ATOM 520 C CA . SER A 1 90 ? 1.974 6.467 3.582 1.00 94.81 90 SER A CA 1
ATOM 521 C C . SER A 1 90 ? 2.488 6.337 5.008 1.00 94.81 90 SER A C 1
ATOM 523 O O . SER A 1 90 ? 1.703 6.181 5.942 1.00 94.81 90 SER A O 1
ATOM 525 N N . MET A 1 91 ? 3.800 6.400 5.184 1.00 93.94 91 MET A N 1
ATOM 526 C CA . MET A 1 91 ? 4.467 6.331 6.481 1.00 93.94 91 MET A CA 1
ATOM 527 C C . MET A 1 91 ? 5.200 7.644 6.731 1.00 93.94 91 MET A C 1
ATOM 529 O O . MET A 1 91 ? 5.953 8.108 5.878 1.00 93.94 91 MET A O 1
ATOM 533 N N . GLY A 1 92 ? 4.951 8.250 7.888 1.00 90.56 92 GLY A N 1
ATOM 534 C CA . GLY A 1 92 ? 5.622 9.459 8.345 1.00 90.56 92 GLY A CA 1
ATOM 535 C C . GLY A 1 92 ? 7.043 9.180 8.831 1.00 90.56 92 GLY A C 1
ATOM 536 O O . GLY A 1 92 ? 7.765 8.353 8.277 1.00 90.56 92 GLY A O 1
ATOM 537 N N . SER A 1 93 ? 7.459 9.899 9.871 1.00 92.06 93 SER A N 1
ATOM 538 C CA . SER A 1 93 ? 8.825 9.800 10.379 1.00 92.06 93 SER A CA 1
ATOM 539 C C . SER A 1 93 ? 9.050 8.551 11.235 1.00 92.06 93 SER A C 1
ATOM 541 O O . SER A 1 93 ? 8.262 8.270 12.135 1.00 92.06 93 SER A O 1
ATOM 543 N N . GLY A 1 94 ? 10.173 7.859 11.056 1.00 92.12 94 GLY A N 1
ATOM 544 C CA . GLY A 1 94 ? 10.606 6.773 11.938 1.00 92.12 94 GLY A CA 1
ATOM 545 C C . GLY A 1 94 ? 11.067 5.524 11.195 1.00 92.12 94 GLY A C 1
ATOM 546 O O . GLY A 1 94 ? 11.702 5.617 10.149 1.00 92.12 94 GLY A O 1
ATOM 547 N N . SER A 1 95 ? 10.810 4.352 11.777 1.00 92.50 95 SER A N 1
ATOM 548 C CA . SER A 1 95 ? 11.217 3.058 11.213 1.00 92.50 95 SER A CA 1
ATOM 549 C C . SER A 1 95 ? 10.036 2.384 10.533 1.00 92.50 95 SER A C 1
ATOM 551 O O . SER A 1 95 ? 8.996 2.184 11.155 1.00 92.50 95 SER A O 1
ATOM 553 N N . SER A 1 96 ? 10.189 2.024 9.265 1.00 92.06 96 SER A N 1
ATOM 554 C CA . SER A 1 96 ? 9.106 1.503 8.436 1.00 92.06 96 SER A CA 1
ATOM 555 C C . SER A 1 96 ? 9.530 0.257 7.665 1.00 92.06 96 SER A C 1
ATOM 557 O O . SER A 1 96 ? 10.568 0.235 7.007 1.00 92.06 96 SER A O 1
ATOM 559 N N . SER A 1 97 ? 8.727 -0.799 7.713 1.00 92.50 97 SER A N 1
ATOM 560 C CA . SER A 1 97 ? 8.981 -2.057 6.995 1.00 92.50 97 SER A CA 1
ATOM 561 C C . SER A 1 97 ? 7.687 -2.615 6.399 1.00 92.50 97 SER A C 1
ATOM 563 O O . SER A 1 97 ? 7.172 -3.630 6.873 1.00 92.50 97 SER A O 1
ATOM 565 N N . PRO A 1 98 ? 7.101 -1.938 5.392 1.00 92.06 98 PRO A N 1
ATOM 566 C CA . PRO A 1 98 ? 5.890 -2.425 4.752 1.00 92.06 98 PRO A CA 1
ATOM 567 C C . PRO A 1 98 ? 6.184 -3.676 3.918 1.00 92.06 98 PRO A C 1
ATOM 569 O O . PRO A 1 98 ? 7.146 -3.714 3.152 1.00 92.06 98 PRO A O 1
ATOM 572 N N . SER A 1 99 ? 5.315 -4.676 4.026 1.00 94.12 99 SER A N 1
ATOM 573 C CA . SER A 1 99 ? 5.323 -5.866 3.177 1.00 94.12 99 SER A CA 1
ATOM 574 C C . SER A 1 99 ? 4.074 -5.868 2.307 1.00 94.12 99 SER A C 1
ATOM 576 O O . SER A 1 99 ? 2.954 -5.841 2.821 1.00 94.12 99 SER A O 1
ATOM 578 N N . MET A 1 100 ? 4.258 -5.863 0.993 1.00 93.25 100 MET A N 1
ATOM 579 C CA . MET A 1 100 ? 3.184 -5.854 0.004 1.00 93.25 100 MET A CA 1
ATOM 580 C C . MET A 1 100 ? 3.219 -7.161 -0.778 1.00 93.25 100 MET A C 1
ATOM 582 O O . MET A 1 100 ? 4.275 -7.582 -1.249 1.00 93.25 100 MET A O 1
ATOM 586 N N . GLY A 1 101 ? 2.065 -7.809 -0.894 1.00 90.25 101 GLY A N 1
ATOM 587 C CA . GLY A 1 101 ? 1.883 -9.053 -1.624 1.00 90.25 101 GLY A CA 1
ATOM 588 C C . GLY A 1 101 ? 1.894 -8.851 -3.137 1.00 90.25 101 GLY A C 1
ATOM 589 O O . GLY A 1 101 ? 2.764 -8.188 -3.697 1.00 90.25 101 GLY A O 1
ATOM 590 N N . SER A 1 102 ? 0.942 -9.484 -3.821 1.00 92.06 102 SER A N 1
ATOM 591 C CA . SER A 1 102 ? 0.853 -9.412 -5.282 1.00 92.06 102 SER A CA 1
ATOM 592 C C . SER A 1 102 ? 0.030 -8.208 -5.740 1.00 92.06 102 SER A C 1
ATOM 594 O O . SER A 1 102 ? -1.040 -7.960 -5.193 1.00 92.06 102 SER A O 1
ATOM 596 N N . GLY A 1 103 ? 0.458 -7.511 -6.789 1.00 91.81 103 GLY A N 1
ATOM 597 C CA . GLY A 1 103 ? -0.313 -6.439 -7.422 1.00 91.81 103 GLY A CA 1
ATOM 598 C C . GLY A 1 103 ? 0.472 -5.143 -7.595 1.00 91.81 103 GLY A C 1
ATOM 599 O O . GLY A 1 103 ? 1.668 -5.164 -7.878 1.00 91.81 103 GLY A O 1
ATOM 600 N N . SER A 1 104 ? -0.219 -4.009 -7.484 1.00 91.69 104 SER A N 1
ATOM 601 C CA . SER A 1 104 ? 0.369 -2.680 -7.682 1.00 91.69 104 SER A CA 1
ATOM 602 C C . SER A 1 104 ? 0.619 -2.009 -6.342 1.00 91.69 104 SER A C 1
ATOM 604 O O . SER A 1 104 ? -0.293 -1.892 -5.527 1.00 91.69 104 SER A O 1
ATOM 606 N N . SER A 1 105 ? 1.846 -1.553 -6.123 1.00 91.06 105 SER A N 1
ATOM 607 C CA . SER A 1 105 ? 2.311 -1.071 -4.828 1.00 91.06 105 SER A CA 1
ATOM 608 C C . SER A 1 105 ? 3.076 0.241 -4.960 1.00 91.06 105 SER A C 1
ATOM 610 O O . SER A 1 105 ? 4.073 0.314 -5.671 1.00 91.06 105 SER A O 1
ATOM 612 N N . SER A 1 106 ? 2.657 1.272 -4.235 1.00 91.38 106 SER A N 1
ATOM 613 C CA . SER A 1 106 ? 3.316 2.585 -4.224 1.00 91.38 106 SER A CA 1
ATOM 614 C C . SER A 1 106 ? 3.466 3.089 -2.788 1.00 91.38 106 SER A C 1
ATOM 616 O O . SER A 1 106 ? 2.735 3.991 -2.374 1.00 91.38 106 SER A O 1
ATOM 618 N N . PRO A 1 107 ? 4.343 2.470 -1.975 1.00 90.00 107 PRO A N 1
ATOM 619 C CA . PRO A 1 107 ? 4.578 2.938 -0.620 1.00 90.00 107 PRO A CA 1
ATOM 620 C C . PRO A 1 107 ? 5.353 4.257 -0.637 1.00 90.00 107 PRO A C 1
ATOM 622 O O . PRO A 1 107 ? 6.345 4.394 -1.349 1.00 90.00 107 PRO A O 1
ATOM 625 N N . SER A 1 108 ? 4.932 5.202 0.195 1.00 91.75 108 SER A N 1
ATOM 626 C CA . SER A 1 108 ? 5.652 6.445 0.455 1.00 91.75 108 SER A CA 1
ATOM 627 C C . SER A 1 108 ? 6.142 6.442 1.894 1.00 91.75 108 SER A C 1
ATOM 629 O O . SER A 1 108 ? 5.345 6.295 2.820 1.00 91.75 108 SER A O 1
ATOM 631 N N . MET A 1 109 ? 7.445 6.600 2.097 1.00 90.25 109 MET A N 1
ATOM 632 C CA . MET A 1 109 ? 8.053 6.755 3.418 1.00 90.25 109 MET A CA 1
ATOM 633 C C . MET A 1 109 ? 8.662 8.143 3.537 1.00 90.25 109 MET A C 1
ATOM 635 O O . MET A 1 109 ? 9.383 8.584 2.644 1.00 90.25 109 MET A O 1
ATOM 639 N N . GLY A 1 110 ? 8.370 8.820 4.643 1.00 87.88 110 GLY A N 1
ATOM 640 C CA . GLY A 1 110 ? 8.976 10.089 5.017 1.00 87.88 110 GLY A CA 1
ATOM 641 C C . GLY A 1 110 ? 10.403 9.908 5.532 1.00 87.88 110 GLY A C 1
ATOM 642 O O . GLY A 1 110 ? 11.196 9.150 4.980 1.00 87.88 110 GLY A O 1
ATOM 643 N N . SER A 1 111 ? 10.746 10.638 6.592 1.00 88.56 111 SER A N 1
ATOM 644 C CA . SER A 1 111 ? 12.101 10.634 7.141 1.00 88.56 111 SER A CA 1
ATOM 645 C C . SER A 1 111 ? 12.377 9.422 8.036 1.00 88.56 111 SER A C 1
ATOM 647 O O . SER A 1 111 ? 11.580 9.116 8.919 1.00 88.56 111 SER A O 1
ATOM 649 N N . GLY A 1 112 ? 13.546 8.797 7.913 1.00 88.31 112 GLY A N 1
ATOM 650 C CA . GLY A 1 112 ? 14.003 7.752 8.832 1.00 88.31 112 GLY A CA 1
ATOM 651 C C . GLY A 1 112 ? 14.542 6.518 8.120 1.00 88.31 112 GLY A C 1
ATOM 652 O O . GLY A 1 112 ? 15.285 6.637 7.150 1.00 88.31 112 GLY A O 1
ATOM 653 N N . SER A 1 113 ? 14.216 5.336 8.637 1.00 87.06 113 SER A N 1
ATOM 654 C CA . SER A 1 113 ? 14.703 4.064 8.098 1.00 87.06 113 SER A CA 1
ATOM 655 C C . SER A 1 113 ? 13.563 3.279 7.463 1.00 87.06 113 SER A C 1
ATOM 657 O O . SER A 1 113 ? 12.551 3.016 8.112 1.00 87.06 113 SER A O 1
ATOM 659 N N . GLY A 1 114 ? 13.726 2.898 6.200 1.00 86.12 114 GLY A N 1
ATOM 660 C CA . GLY A 1 114 ? 12.717 2.219 5.395 1.00 86.12 114 GLY A CA 1
ATOM 661 C C . GLY A 1 114 ? 13.225 0.908 4.803 1.00 86.12 114 GLY A C 1
ATOM 662 O O . GLY A 1 114 ? 14.314 0.833 4.241 1.00 86.12 114 GLY A O 1
ATOM 663 N N . SER A 1 115 ? 12.436 -0.156 4.883 1.00 88.38 115 SER A N 1
ATOM 664 C CA . SER A 1 115 ? 12.731 -1.430 4.211 1.00 88.38 115 SER A CA 1
ATOM 665 C C . SER A 1 115 ? 11.463 -2.005 3.585 1.00 88.38 115 SER A C 1
ATOM 667 O O . SER A 1 115 ? 10.929 -3.001 4.075 1.00 88.38 115 SER A O 1
ATOM 669 N N . PRO A 1 116 ? 10.907 -1.349 2.547 1.00 87.50 116 PRO A N 1
ATOM 670 C CA . PRO A 1 116 ? 9.715 -1.853 1.892 1.00 87.50 116 PRO A CA 1
ATOM 671 C C . PRO A 1 116 ? 10.047 -3.118 1.105 1.00 87.50 116 PRO A C 1
ATOM 673 O O . PRO A 1 116 ? 11.035 -3.162 0.378 1.00 87.50 116 PRO A O 1
ATOM 676 N N . SER A 1 117 ? 9.195 -4.128 1.213 1.00 89.94 117 SER A N 1
ATOM 677 C CA . SER A 1 117 ? 9.276 -5.348 0.419 1.00 89.94 117 SER A CA 1
ATOM 678 C C . SER A 1 117 ? 8.010 -5.494 -0.409 1.00 89.94 117 SER A C 1
ATOM 680 O O . SER A 1 117 ? 6.909 -5.427 0.136 1.00 89.94 117 SER A O 1
ATOM 682 N N . SER A 1 118 ? 8.154 -5.667 -1.719 1.00 87.88 118 SER A N 1
ATOM 683 C CA . SER A 1 118 ? 7.042 -5.964 -2.629 1.00 87.88 118 SER A CA 1
ATOM 684 C C . SER A 1 118 ? 7.211 -7.354 -3.225 1.00 87.88 118 SER A C 1
ATOM 686 O O . SER A 1 118 ? 8.314 -7.720 -3.626 1.00 87.88 118 SER A O 1
ATOM 688 N N . GLY A 1 119 ? 6.123 -8.117 -3.299 1.00 86.94 119 GLY A N 1
ATOM 689 C CA . GLY A 1 119 ? 6.073 -9.433 -3.921 1.00 86.94 119 GLY A CA 1
ATOM 690 C C . GLY A 1 119 ? 6.092 -9.358 -5.448 1.00 86.94 119 GLY A C 1
ATOM 691 O O . GLY A 1 119 ? 7.039 -8.861 -6.050 1.00 86.94 119 GLY A O 1
ATOM 692 N N . SER A 1 120 ? 5.060 -9.916 -6.084 1.00 87.88 120 SER A N 1
ATOM 693 C CA . SER A 1 120 ? 4.941 -9.928 -7.548 1.00 87.88 120 SER A CA 1
ATOM 694 C C . SER A 1 120 ? 4.102 -8.755 -8.053 1.00 87.88 120 SER A C 1
ATOM 696 O O . SER A 1 120 ? 3.052 -8.471 -7.483 1.00 87.88 120 SER A O 1
ATOM 698 N N . GLY A 1 121 ? 4.493 -8.131 -9.161 1.00 87.94 121 GLY A N 1
ATOM 699 C CA . GLY A 1 121 ? 3.709 -7.091 -9.831 1.00 87.94 121 GLY A CA 1
ATOM 700 C C . GLY A 1 121 ? 4.495 -5.806 -10.059 1.00 87.94 121 GLY A C 1
ATOM 701 O O . GLY A 1 121 ? 5.674 -5.855 -10.403 1.00 87.94 121 GLY A O 1
ATOM 702 N N . SER A 1 122 ? 3.826 -4.664 -9.918 1.00 87.31 122 SER A N 1
ATOM 703 C CA . SER A 1 122 ? 4.435 -3.349 -10.141 1.00 87.31 122 SER A CA 1
ATOM 704 C C . SER A 1 122 ? 4.658 -2.642 -8.813 1.00 87.31 122 SER A C 1
ATOM 706 O O . SER A 1 122 ? 3.702 -2.434 -8.064 1.00 87.31 122 SER A O 1
ATOM 708 N N . SER A 1 123 ? 5.890 -2.230 -8.536 1.00 86.56 123 SER A N 1
ATOM 709 C CA . SER A 1 123 ? 6.264 -1.513 -7.320 1.00 86.56 123 SER A CA 1
ATOM 710 C C . SER A 1 123 ? 6.956 -0.185 -7.638 1.00 86.56 123 SER A C 1
ATOM 712 O O . SER A 1 123 ? 7.888 -0.101 -8.437 1.00 86.56 123 SER A O 1
ATOM 714 N N . SER A 1 124 ? 6.516 0.885 -6.986 1.00 88.31 124 SER A N 1
ATOM 715 C CA . SER A 1 124 ? 7.132 2.213 -7.086 1.00 88.31 124 SER A CA 1
ATOM 716 C C . SER A 1 124 ? 7.269 2.820 -5.692 1.00 88.31 124 SER A C 1
ATOM 718 O O . SER A 1 124 ? 6.489 3.699 -5.324 1.00 88.31 124 SER A O 1
ATOM 720 N N . PRO A 1 125 ? 8.183 2.292 -4.855 1.00 84.88 125 PRO A N 1
ATOM 721 C CA . PRO A 1 125 ? 8.411 2.846 -3.532 1.00 84.88 125 PRO A CA 1
ATOM 722 C C . PRO A 1 125 ? 9.104 4.208 -3.633 1.00 84.88 125 PRO A C 1
ATOM 724 O O . PRO A 1 125 ? 10.093 4.355 -4.345 1.00 84.88 125 PRO A O 1
ATOM 727 N N . SER A 1 126 ? 8.607 5.182 -2.878 1.00 88.31 126 SER A N 1
ATOM 728 C CA . SER A 1 126 ? 9.239 6.485 -2.688 1.00 88.31 126 SER A CA 1
ATOM 729 C C . SER A 1 126 ? 9.757 6.575 -1.260 1.00 88.31 126 SER A C 1
ATOM 731 O O . SER A 1 126 ? 9.002 6.368 -0.306 1.00 88.31 126 SER A O 1
ATOM 733 N N . MET A 1 127 ? 11.034 6.892 -1.095 1.00 84.06 127 MET A N 1
ATOM 734 C CA . MET A 1 127 ? 11.635 7.168 0.208 1.00 84.06 127 MET A CA 1
ATOM 735 C C . MET A 1 127 ? 12.121 8.604 0.259 1.00 84.06 127 MET A C 1
ATOM 737 O O . MET A 1 127 ? 12.811 9.049 -0.648 1.00 84.06 127 MET A O 1
ATOM 741 N N . GLY A 1 128 ? 11.758 9.320 1.320 1.00 83.62 128 GLY A N 1
ATOM 742 C CA . GLY A 1 128 ? 12.302 10.633 1.634 1.00 83.62 128 GLY A CA 1
ATOM 743 C C . GLY A 1 128 ? 13.717 10.528 2.203 1.00 83.62 128 GLY A C 1
ATOM 744 O O . GLY A 1 128 ? 14.545 9.749 1.738 1.00 83.62 128 GLY A O 1
ATOM 745 N N . SER A 1 129 ? 14.009 11.332 3.224 1.00 84.19 129 SER A N 1
ATOM 746 C CA . SER A 1 129 ? 15.351 11.397 3.807 1.00 84.19 129 SER A CA 1
ATOM 747 C C . SER A 1 129 ? 15.663 10.222 4.741 1.00 84.19 129 SER A C 1
ATOM 749 O O . SER A 1 129 ? 14.889 9.945 5.656 1.00 84.19 129 SER A O 1
ATOM 751 N N . GLY A 1 130 ? 16.842 9.614 4.618 1.00 82.19 130 GLY A N 1
ATOM 752 C CA . GLY A 1 130 ? 17.372 8.660 5.597 1.00 82.19 130 GLY A CA 1
ATOM 753 C C . GLY A 1 130 ? 17.973 7.402 4.977 1.00 82.19 130 GLY A C 1
ATOM 754 O O . GLY A 1 130 ? 18.685 7.481 3.979 1.00 82.19 130 GLY A O 1
ATOM 755 N N . SER A 1 131 ? 17.768 6.245 5.607 1.00 80.56 131 SER A N 1
ATOM 756 C CA . SER A 1 131 ? 18.315 4.968 5.134 1.00 80.56 131 SER A CA 1
ATOM 757 C C . SER A 1 131 ? 17.228 4.067 4.560 1.00 80.56 131 SER A C 1
ATOM 759 O O . SER A 1 131 ? 16.174 3.887 5.165 1.00 80.56 131 SER A O 1
ATOM 761 N N . GLY A 1 132 ? 17.478 3.484 3.390 1.00 80.56 132 GLY A N 1
ATOM 762 C CA . GLY A 1 132 ? 16.476 2.722 2.655 1.00 80.56 132 GLY A CA 1
ATOM 763 C C . GLY A 1 132 ? 17.011 1.438 2.037 1.00 80.56 132 GLY A C 1
ATOM 764 O O . GLY A 1 132 ? 18.029 1.444 1.350 1.00 80.56 132 GLY A O 1
ATOM 765 N N . SER A 1 133 ? 16.298 0.330 2.203 1.00 83.50 133 SER A N 1
ATOM 766 C CA . SER A 1 133 ? 16.620 -0.943 1.542 1.00 83.50 133 SER A CA 1
ATOM 767 C C . SER A 1 133 ? 15.360 -1.542 0.918 1.00 83.50 133 SER A C 1
ATOM 769 O O . SER A 1 133 ? 14.786 -2.484 1.466 1.00 83.50 133 SER A O 1
ATOM 771 N N . PRO A 1 134 ? 14.856 -0.953 -0.183 1.00 82.44 134 PRO A N 1
ATOM 772 C CA . PRO A 1 134 ? 13.662 -1.451 -0.834 1.00 82.44 134 PRO A CA 1
ATOM 773 C C . PRO A 1 134 ? 13.988 -2.753 -1.561 1.00 82.44 134 PRO A C 1
ATOM 775 O O . PRO A 1 134 ? 14.965 -2.833 -2.302 1.00 82.44 134 PRO A O 1
ATOM 778 N N . SER A 1 135 ? 13.150 -3.760 -1.370 1.00 85.19 135 SER A N 1
ATOM 779 C CA . SER A 1 135 ? 13.221 -5.028 -2.082 1.00 85.19 135 SER A CA 1
ATOM 780 C C . SER A 1 135 ? 11.969 -5.211 -2.926 1.00 85.19 135 SER A C 1
ATOM 782 O O . SER A 1 135 ? 10.855 -4.899 -2.499 1.00 85.19 135 SER A O 1
ATOM 784 N N . SER A 1 136 ? 12.134 -5.679 -4.154 1.00 82.81 136 SER A N 1
ATOM 785 C CA . SER A 1 136 ? 11.020 -6.046 -5.026 1.00 82.81 136 SER A CA 1
ATOM 786 C C . SER A 1 136 ? 11.266 -7.418 -5.629 1.00 82.81 136 SER A C 1
ATOM 788 O O . SER A 1 136 ? 12.380 -7.725 -6.050 1.00 82.81 136 SER A O 1
ATOM 790 N N . GLY A 1 137 ? 10.226 -8.248 -5.628 1.00 81.75 137 GLY A N 1
ATOM 791 C CA . GLY A 1 137 ? 10.227 -9.586 -6.195 1.00 81.75 137 GLY A CA 1
ATOM 792 C C . GLY A 1 137 ? 10.157 -9.561 -7.719 1.00 81.75 137 GLY A C 1
ATOM 793 O O . GLY A 1 137 ? 10.975 -8.932 -8.384 1.00 81.75 137 GLY A O 1
ATOM 794 N N . SER A 1 138 ? 9.212 -10.309 -8.288 1.00 82.44 138 SER A N 1
ATOM 795 C CA . SER A 1 138 ? 9.076 -10.405 -9.745 1.00 82.44 138 SER A CA 1
ATOM 796 C C . SER A 1 138 ? 8.231 -9.265 -10.313 1.00 82.44 138 SER A C 1
ATOM 798 O O . SER A 1 138 ? 7.177 -8.959 -9.760 1.00 82.44 138 SER A O 1
ATOM 800 N N . GLY A 1 139 ? 8.630 -8.700 -11.454 1.00 81.56 139 GLY A N 1
ATOM 801 C CA . GLY A 1 139 ? 7.863 -7.668 -12.165 1.00 81.56 139 GLY A CA 1
ATOM 802 C C . GLY A 1 139 ? 8.589 -6.328 -12.305 1.00 81.56 139 GLY A C 1
ATOM 803 O O . GLY A 1 139 ? 9.814 -6.284 -12.394 1.00 81.56 139 GLY A O 1
ATOM 804 N N . SER A 1 140 ? 7.842 -5.231 -12.401 1.00 81.56 140 SER A N 1
ATOM 805 C CA . SER A 1 140 ? 8.410 -3.909 -12.697 1.00 81.56 140 SER A CA 1
ATOM 806 C C . SER A 1 140 ? 8.629 -3.112 -11.421 1.00 81.56 140 SER A C 1
ATOM 808 O O . SER A 1 140 ? 7.696 -2.932 -10.644 1.00 81.56 140 SER A O 1
ATOM 810 N N . SER A 1 141 ? 9.846 -2.607 -11.224 1.00 81.56 141 SER A N 1
ATOM 811 C CA . SER A 1 141 ? 10.232 -1.886 -10.007 1.00 81.56 141 SER A CA 1
ATOM 812 C C . SER A 1 141 ? 10.863 -0.535 -10.342 1.00 81.56 141 SER A C 1
ATOM 814 O O . SER A 1 141 ? 11.864 -0.470 -11.057 1.00 81.56 141 SER A O 1
ATOM 816 N N . SER A 1 142 ? 10.327 0.550 -9.791 1.00 84.06 142 SER A N 1
ATOM 817 C CA . SER A 1 142 ? 10.859 1.909 -9.979 1.00 84.06 142 SER A CA 1
ATOM 818 C C . SER A 1 142 ? 10.963 2.634 -8.636 1.00 84.06 142 SER A C 1
ATOM 820 O O . SER A 1 142 ? 10.105 3.460 -8.322 1.00 84.06 142 SER A O 1
ATOM 822 N N . PRO A 1 143 ? 11.950 2.283 -7.788 1.00 81.38 143 PRO A N 1
ATOM 823 C CA . PRO A 1 143 ? 12.164 2.975 -6.526 1.00 81.38 143 PRO A CA 1
ATOM 824 C C . PRO A 1 143 ? 12.727 4.385 -6.760 1.00 81.38 143 PRO A C 1
ATOM 826 O O . PRO A 1 143 ? 13.662 4.561 -7.542 1.00 81.38 143 PRO A O 1
ATOM 829 N N . SER A 1 144 ? 12.188 5.366 -6.040 1.00 84.75 144 SER A N 1
ATOM 830 C CA . SER A 1 144 ? 12.711 6.732 -5.961 1.00 84.75 144 SER A CA 1
ATOM 831 C C . SER A 1 144 ? 13.237 6.992 -4.551 1.00 84.75 144 SER A C 1
ATOM 833 O O . SER A 1 144 ? 12.532 6.771 -3.560 1.00 84.75 144 SER A O 1
ATOM 835 N N . MET A 1 145 ? 14.495 7.413 -4.467 1.00 80.12 145 MET A N 1
ATOM 836 C CA . MET A 1 145 ? 15.208 7.670 -3.221 1.00 80.12 145 MET A CA 1
ATOM 837 C C . MET A 1 145 ? 15.566 9.152 -3.113 1.00 80.12 145 MET A C 1
ATOM 839 O O . MET A 1 145 ? 16.324 9.678 -3.926 1.00 80.12 145 MET A O 1
ATOM 843 N N . GLY A 1 146 ? 15.073 9.801 -2.064 1.00 76.94 146 GLY A N 1
ATOM 844 C CA . GLY A 1 146 ? 15.541 11.111 -1.641 1.00 76.94 146 GLY A CA 1
ATOM 845 C C . GLY A 1 146 ? 16.924 11.032 -0.988 1.00 76.94 146 GLY A C 1
ATOM 846 O O . GLY A 1 146 ? 17.714 10.114 -1.218 1.00 76.94 146 GLY A O 1
ATOM 847 N N . SER A 1 147 ? 17.242 12.014 -0.146 1.00 75.88 147 SER A N 1
ATOM 848 C CA . SER A 1 147 ? 18.585 12.133 0.425 1.00 75.88 147 SER A CA 1
ATOM 849 C C . SER A 1 147 ? 18.936 11.023 1.426 1.00 75.88 147 SER A C 1
ATOM 851 O O . SER A 1 147 ? 18.147 10.716 2.318 1.00 75.88 147 SER A O 1
ATOM 853 N N . GLY A 1 148 ? 20.161 10.495 1.366 1.00 73.25 148 GLY A N 1
ATOM 854 C CA . GLY A 1 148 ? 20.685 9.535 2.349 1.00 73.25 148 GLY A CA 1
ATOM 855 C C . GLY A 1 148 ? 21.277 8.267 1.732 1.00 73.25 148 GLY A C 1
ATOM 856 O O . GLY A 1 148 ? 21.816 8.307 0.632 1.00 73.25 148 GLY A O 1
ATOM 857 N N . SER A 1 149 ? 21.246 7.147 2.452 1.00 74.50 149 SER A N 1
ATOM 858 C CA . SER A 1 149 ? 21.885 5.898 2.005 1.00 74.50 149 SER A CA 1
ATOM 859 C C . SER A 1 149 ? 20.843 4.896 1.536 1.00 74.50 149 SER A C 1
ATOM 861 O O . SER A 1 149 ? 19.929 4.556 2.288 1.00 74.50 149 SER A O 1
ATOM 863 N N . SER A 1 150 ? 21.000 4.376 0.321 1.00 73.62 150 SER A N 1
ATOM 864 C CA . SER A 1 150 ? 20.045 3.444 -0.268 1.00 73.62 150 SER A CA 1
ATOM 865 C C . SER A 1 150 ? 20.695 2.196 -0.861 1.00 73.62 150 SER A C 1
ATOM 867 O O . SER A 1 150 ? 21.766 2.231 -1.470 1.00 73.62 150 SER A O 1
ATOM 869 N N . SER A 1 151 ? 20.039 1.053 -0.686 1.00 78.56 151 SER A N 1
ATOM 870 C CA . SER A 1 151 ? 20.457 -0.221 -1.278 1.00 78.56 151 SER A CA 1
ATOM 871 C C . SER A 1 151 ? 19.236 -0.973 -1.811 1.00 78.56 151 SER A C 1
ATOM 873 O O . SER A 1 151 ? 18.724 -1.869 -1.138 1.00 78.56 151 SER A O 1
ATOM 875 N N . PRO A 1 152 ? 18.697 -0.563 -2.977 1.00 77.06 152 PRO A N 1
ATOM 876 C CA . PRO A 1 152 ? 17.589 -1.261 -3.611 1.00 77.06 152 PRO A CA 1
ATOM 877 C C . PRO A 1 152 ? 18.020 -2.643 -4.106 1.00 77.06 152 PRO A C 1
ATOM 879 O O . PRO A 1 152 ? 19.073 -2.787 -4.725 1.00 77.06 152 PRO A O 1
ATOM 882 N N . SER A 1 153 ? 17.182 -3.651 -3.874 1.00 80.81 153 SER A N 1
ATOM 883 C CA . SER A 1 153 ? 17.332 -4.993 -4.432 1.00 80.81 153 SER A CA 1
ATOM 884 C C . SER A 1 153 ? 16.140 -5.330 -5.320 1.00 80.81 153 SER A C 1
ATOM 886 O O . SER A 1 153 ? 14.988 -5.173 -4.913 1.00 80.81 153 SER A O 1
ATOM 888 N N . MET A 1 154 ? 16.408 -5.772 -6.548 1.00 74.94 154 MET A N 1
ATOM 889 C CA . MET A 1 154 ? 15.365 -6.121 -7.514 1.00 74.94 154 MET A CA 1
ATOM 890 C C . MET A 1 154 ? 15.528 -7.567 -7.974 1.00 74.94 154 MET A C 1
ATOM 892 O O . MET A 1 154 ? 16.611 -7.977 -8.398 1.00 74.94 154 MET A O 1
ATOM 896 N N . GLY A 1 155 ? 14.448 -8.339 -7.864 1.00 69.69 155 GLY A N 1
ATOM 897 C CA . GLY A 1 155 ? 14.344 -9.712 -8.340 1.00 69.69 155 GLY A CA 1
ATOM 898 C C . GLY A 1 155 ? 14.188 -9.809 -9.860 1.00 69.69 155 GLY A C 1
ATOM 899 O O . GLY A 1 155 ? 14.601 -8.932 -10.615 1.00 69.69 155 GLY A O 1
ATOM 900 N N . GLY A 1 156 ? 13.614 -10.919 -10.332 1.00 60.88 156 GLY A N 1
ATOM 901 C CA . GLY A 1 156 ? 13.404 -11.162 -11.762 1.00 60.88 156 GLY A CA 1
ATOM 902 C C . GLY A 1 156 ? 12.422 -10.161 -12.377 1.00 60.88 156 GLY A C 1
ATOM 903 O O . GLY A 1 156 ? 11.215 -10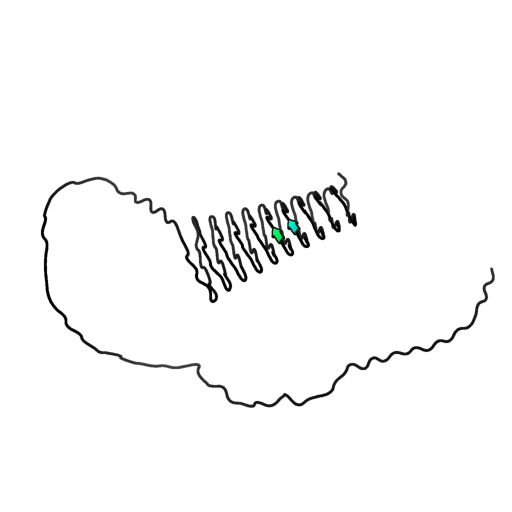.268 -12.173 1.00 60.88 156 GLY A O 1
ATOM 904 N N . GLY A 1 157 ? 12.922 -9.194 -13.142 1.00 63.38 157 GLY A N 1
ATOM 905 C CA . GLY A 1 157 ? 12.087 -8.155 -13.736 1.00 63.38 157 GLY A CA 1
ATOM 906 C C . GLY A 1 157 ? 12.873 -6.950 -14.244 1.00 63.38 157 GLY A C 1
ATOM 907 O O . GLY A 1 157 ? 14.101 -6.982 -14.308 1.00 63.38 157 GLY A O 1
ATOM 908 N N . SER A 1 158 ? 12.164 -5.896 -14.646 1.00 68.62 158 SER A N 1
ATOM 909 C CA . SER A 1 158 ? 12.766 -4.640 -15.107 1.00 68.62 158 SER A CA 1
ATOM 910 C C . SER A 1 158 ? 12.818 -3.617 -13.976 1.00 68.62 158 SER A C 1
ATOM 912 O O . SER A 1 158 ? 11.806 -3.372 -13.313 1.00 68.62 158 SER A O 1
ATOM 914 N N . GLY A 1 159 ? 13.986 -3.006 -13.792 1.00 69.69 159 GLY A N 1
ATOM 915 C CA . GLY A 1 159 ? 14.273 -2.087 -12.699 1.00 69.69 159 GLY A CA 1
ATOM 916 C C . GLY A 1 159 ? 14.779 -0.722 -13.151 1.00 69.69 159 GLY A C 1
ATOM 917 O O . GLY A 1 159 ? 15.711 -0.640 -13.953 1.00 69.69 159 GLY A O 1
ATOM 918 N N . SER A 1 160 ? 14.238 0.355 -12.588 1.00 76.50 160 SER A N 1
ATOM 919 C CA . SER A 1 160 ? 14.725 1.723 -12.830 1.00 76.50 160 SER A CA 1
ATOM 920 C C . SER A 1 160 ? 14.802 2.500 -11.514 1.00 76.50 160 SER A C 1
ATOM 922 O O . SER A 1 160 ? 13.871 3.237 -11.191 1.00 76.50 160 SER A O 1
ATOM 924 N N . PRO A 1 161 ? 15.856 2.284 -10.701 1.00 75.12 161 PRO A N 1
ATOM 925 C CA . PRO A 1 161 ? 16.067 3.062 -9.489 1.00 75.12 161 PRO A CA 1
ATOM 926 C C . PRO A 1 161 ? 16.557 4.473 -9.834 1.00 75.12 161 PRO A C 1
ATOM 928 O O . PRO A 1 161 ? 17.444 4.632 -10.677 1.00 75.12 161 PRO A O 1
ATOM 931 N N . SER A 1 162 ? 16.012 5.474 -9.146 1.00 78.19 162 SER A N 1
ATOM 932 C CA . SER A 1 162 ? 16.473 6.864 -9.204 1.00 78.19 162 SER A CA 1
ATOM 933 C C . SER A 1 162 ? 16.802 7.367 -7.807 1.00 78.19 162 SER A C 1
ATOM 935 O O . SER A 1 162 ? 16.069 7.067 -6.859 1.00 78.19 162 SER A O 1
ATOM 937 N N . SER A 1 163 ? 17.868 8.154 -7.696 1.00 71.50 163 SER A N 1
ATOM 938 C CA . SER A 1 163 ? 18.291 8.772 -6.439 1.00 71.50 163 SER A CA 1
ATOM 939 C C . SER A 1 163 ? 18.705 10.223 -6.659 1.00 71.50 163 SER A C 1
ATOM 941 O O . SER A 1 163 ? 19.474 10.490 -7.582 1.00 71.50 163 SER A O 1
ATOM 943 N N . ASP A 1 164 ? 18.250 11.128 -5.789 1.00 66.94 164 ASP A N 1
ATOM 944 C CA . ASP A 1 164 ? 18.560 12.563 -5.898 1.00 66.94 164 ASP A CA 1
ATOM 945 C C . ASP A 1 164 ? 19.945 12.904 -5.323 1.00 66.94 164 ASP A C 1
ATOM 947 O O . ASP A 1 164 ? 20.812 13.444 -6.000 1.00 66.94 164 ASP A O 1
ATOM 951 N N . SER A 1 165 ? 20.173 12.639 -4.030 1.00 58.28 165 SER A N 1
ATOM 952 C CA . SER A 1 165 ? 21.378 13.103 -3.315 1.00 58.28 165 SER A CA 1
ATOM 953 C C . SER A 1 165 ? 21.773 12.121 -2.215 1.00 58.28 165 SER A C 1
ATOM 955 O O . SER A 1 165 ? 21.463 12.305 -1.034 1.00 58.28 165 SER A O 1
ATOM 957 N N . GLY A 1 166 ? 22.424 11.026 -2.599 1.00 57.66 166 GLY A N 1
ATOM 958 C CA . GLY A 1 166 ? 22.702 9.937 -1.673 1.00 57.66 166 GLY A CA 1
ATOM 959 C C . GLY A 1 166 ? 23.508 8.789 -2.267 1.00 57.66 166 GLY A C 1
ATOM 960 O O . GLY A 1 166 ? 23.437 8.507 -3.465 1.00 57.66 166 GLY A O 1
ATOM 961 N N . SER A 1 167 ? 24.262 8.092 -1.417 1.00 58.53 167 SER A N 1
ATOM 962 C CA . SER A 1 167 ? 24.985 6.883 -1.815 1.00 58.53 167 SER A CA 1
ATOM 963 C C . SER A 1 167 ? 23.981 5.781 -2.140 1.00 58.53 167 SER A C 1
ATOM 965 O O . SER A 1 167 ? 23.197 5.373 -1.281 1.00 58.53 167 SER A O 1
ATOM 967 N N . SER A 1 168 ? 24.006 5.302 -3.381 1.00 60.47 168 SER A N 1
ATOM 968 C CA . SER A 1 168 ? 23.069 4.298 -3.887 1.00 60.47 168 SER A CA 1
ATOM 969 C C . SER A 1 168 ? 23.838 3.081 -4.386 1.00 60.47 168 SER A C 1
ATOM 971 O O . SER A 1 168 ? 24.712 3.205 -5.241 1.00 60.47 168 SER A O 1
ATOM 973 N N . SER A 1 169 ? 23.535 1.899 -3.855 1.00 64.75 169 SER A N 1
ATOM 974 C CA . SER A 1 169 ? 24.150 0.634 -4.281 1.00 64.75 169 SER A CA 1
ATOM 975 C C . SER A 1 169 ? 23.064 -0.365 -4.686 1.00 64.75 169 SER A C 1
ATOM 977 O O . SER A 1 169 ? 22.614 -1.147 -3.846 1.00 64.75 169 SER A O 1
ATOM 979 N N . PRO A 1 170 ? 22.577 -0.312 -5.941 1.00 64.25 170 PRO A N 1
ATOM 980 C CA . PRO A 1 170 ? 21.575 -1.249 -6.429 1.00 64.25 170 PRO A CA 1
ATOM 981 C C . PRO A 1 170 ? 22.162 -2.657 -6.594 1.00 64.25 170 PRO A C 1
ATOM 983 O O . PRO A 1 170 ? 23.204 -2.834 -7.223 1.00 64.25 170 PRO A O 1
ATOM 986 N N . GLY A 1 171 ? 21.473 -3.662 -6.054 1.00 60.12 171 GLY A N 1
ATOM 987 C CA . GLY A 1 171 ? 21.733 -5.077 -6.315 1.00 60.12 171 GLY A CA 1
ATOM 988 C C . GLY A 1 171 ? 20.669 -5.655 -7.247 1.00 60.12 171 GLY A C 1
ATOM 989 O O . GLY A 1 171 ? 19.483 -5.633 -6.914 1.00 60.12 171 GLY A O 1
ATOM 990 N N . SER A 1 172 ? 21.078 -6.201 -8.390 1.00 57.34 172 SER A N 1
ATOM 991 C CA . SER A 1 172 ? 20.157 -6.779 -9.380 1.00 57.34 172 SER A CA 1
ATOM 992 C C . SER A 1 172 ? 20.279 -8.299 -9.433 1.00 57.34 172 SER A C 1
ATOM 994 O O . SER A 1 172 ? 21.384 -8.832 -9.531 1.00 57.34 172 SER A O 1
ATOM 996 N N . GLY A 1 173 ? 19.140 -8.997 -9.371 1.00 54.16 173 GLY A N 1
ATOM 997 C CA . GLY A 1 173 ? 19.025 -10.409 -9.747 1.00 54.16 173 GLY A CA 1
ATOM 998 C C . GLY A 1 173 ? 19.063 -10.591 -11.270 1.00 54.16 173 GLY A C 1
ATOM 999 O O . GLY A 1 173 ? 19.554 -9.731 -11.990 1.00 54.16 173 GLY A O 1
ATOM 1000 N N . SER A 1 174 ? 18.510 -11.688 -11.794 1.00 46.56 174 SER A N 1
ATOM 1001 C CA . SER A 1 174 ? 18.537 -12.052 -13.229 1.00 46.56 174 SER A CA 1
ATOM 1002 C C . SER A 1 174 ? 17.783 -11.103 -14.195 1.00 46.56 174 SER A C 1
ATOM 1004 O O . SER A 1 174 ? 17.436 -11.514 -15.301 1.00 46.56 174 SER A O 1
ATOM 1006 N N . GLY A 1 175 ? 17.475 -9.870 -13.784 1.00 51.78 175 GLY A N 1
ATOM 1007 C CA . GLY A 1 175 ? 16.723 -8.857 -14.527 1.00 51.78 175 GLY A CA 1
ATOM 1008 C C . GLY A 1 175 ? 17.580 -7.687 -15.030 1.00 51.78 175 GLY A C 1
ATOM 1009 O O . GLY A 1 175 ? 18.730 -7.514 -14.634 1.00 51.78 175 GLY A O 1
ATOM 1010 N N . SER A 1 176 ? 17.019 -6.868 -15.922 1.00 52.00 176 SER A N 1
ATOM 1011 C CA . SER A 1 176 ? 17.685 -5.673 -16.462 1.00 52.00 176 SER A CA 1
ATOM 1012 C C . SER A 1 176 ? 17.419 -4.458 -15.570 1.00 52.00 176 SER A C 1
ATOM 1014 O O . SER A 1 176 ? 16.264 -4.109 -15.323 1.00 52.00 176 SER A O 1
ATOM 1016 N N . SER A 1 177 ? 18.480 -3.792 -15.115 1.00 54.03 177 SER A N 1
ATOM 1017 C CA . SER A 1 177 ? 18.407 -2.605 -14.254 1.00 54.03 177 SER A CA 1
ATOM 1018 C C . SER A 1 177 ? 19.145 -1.414 -14.864 1.00 54.03 177 SER A C 1
ATOM 1020 O O . SER A 1 177 ? 20.316 -1.543 -15.222 1.00 54.03 177 SER A O 1
ATOM 1022 N N . SER A 1 178 ? 18.489 -0.254 -14.926 1.00 60.06 178 SER A N 1
ATOM 1023 C CA . SER A 1 178 ? 19.058 1.006 -15.428 1.00 60.06 178 SER A CA 1
ATOM 1024 C C . SER A 1 178 ? 19.021 2.078 -14.330 1.00 60.06 178 SER A C 1
ATOM 1026 O O . SER A 1 178 ? 17.999 2.750 -14.184 1.00 60.06 178 SER A O 1
ATOM 1028 N N . PRO A 1 179 ? 20.083 2.216 -13.513 1.00 61.00 179 PRO A N 1
ATOM 1029 C CA . PRO A 1 179 ? 20.159 3.270 -12.505 1.00 61.00 179 PRO A CA 1
ATOM 1030 C C . PRO A 1 179 ? 20.384 4.641 -13.155 1.00 61.00 179 PRO A C 1
ATOM 1032 O O . PRO A 1 179 ? 21.148 4.753 -14.112 1.00 61.00 179 PRO A O 1
ATOM 1035 N N . SER A 1 180 ? 19.741 5.679 -12.621 1.00 58.81 180 SER A N 1
ATOM 1036 C CA . SER A 1 180 ? 20.003 7.084 -12.969 1.00 58.81 180 SER A CA 1
ATOM 1037 C C . SER A 1 180 ? 20.328 7.871 -11.697 1.00 58.81 180 SER A C 1
ATOM 1039 O O . SER A 1 180 ? 19.632 7.732 -10.693 1.00 58.81 180 SER A O 1
ATOM 1041 N N . SER A 1 181 ? 21.400 8.664 -11.728 1.00 56.72 181 SER A N 1
ATOM 1042 C CA . SER A 1 181 ? 21.818 9.560 -10.641 1.00 56.72 181 SER A CA 1
ATOM 1043 C C . SER A 1 181 ? 22.080 10.945 -11.224 1.00 56.72 181 SER A C 1
ATOM 1045 O O . SER A 1 181 ? 22.951 11.076 -12.087 1.00 56.72 181 SER A O 1
ATOM 1047 N N . GLU A 1 182 ? 21.343 11.961 -10.783 1.00 46.69 182 GLU A N 1
ATOM 1048 C CA . GLU A 1 182 ? 21.575 13.352 -11.187 1.00 46.69 182 GLU A CA 1
ATOM 1049 C C . GLU A 1 182 ? 22.620 13.969 -10.240 1.00 46.69 182 GLU A C 1
ATOM 1051 O O . GLU A 1 182 ? 22.403 14.058 -9.036 1.00 46.69 182 GLU A O 1
ATOM 1056 N N . HIS A 1 183 ? 23.798 14.327 -10.765 1.00 42.56 183 HIS A N 1
ATOM 1057 C CA . HIS A 1 183 ? 24.880 14.967 -10.006 1.00 42.56 183 HIS A CA 1
ATOM 1058 C C . HIS A 1 183 ? 24.935 16.451 -10.405 1.00 42.56 183 HIS A C 1
ATOM 1060 O O . HIS A 1 183 ? 25.254 16.770 -11.550 1.00 42.56 183 HIS A O 1
ATOM 1066 N N . ASP A 1 184 ? 24.581 17.355 -9.488 1.00 37.75 184 ASP A N 1
ATOM 1067 C CA . ASP A 1 184 ? 24.626 18.809 -9.700 1.00 37.75 184 ASP A CA 1
ATOM 1068 C C . ASP A 1 184 ? 26.018 19.341 -9.301 1.00 37.75 184 ASP A C 1
ATOM 1070 O O . ASP A 1 184 ? 26.250 19.801 -8.180 1.00 37.75 184 ASP A O 1
ATOM 1074 N N . ASP A 1 185 ? 26.999 19.212 -10.200 1.00 38.31 185 ASP A N 1
ATOM 1075 C CA . ASP A 1 185 ? 28.328 19.807 -10.017 1.00 38.31 185 ASP A CA 1
ATOM 1076 C C . ASP A 1 185 ? 28.274 21.316 -10.307 1.00 38.31 185 ASP A C 1
ATOM 1078 O O . ASP A 1 185 ? 28.571 21.791 -11.406 1.00 38.31 185 ASP A O 1
ATOM 1082 N N . SER A 1 186 ? 27.922 22.102 -9.289 1.00 37.41 186 SER A N 1
ATOM 1083 C CA . SER A 1 186 ? 28.123 23.553 -9.295 1.00 37.41 186 SER A CA 1
ATOM 1084 C C . SER A 1 186 ? 29.622 23.886 -9.307 1.00 37.41 186 SER A C 1
ATOM 1086 O O . SER A 1 186 ? 30.255 24.068 -8.264 1.00 37.41 186 SER A O 1
ATOM 1088 N N . VAL A 1 187 ? 30.213 24.004 -10.499 1.00 38.25 187 VAL A N 1
ATOM 1089 C CA . VAL A 1 187 ? 31.560 24.561 -10.671 1.00 38.25 187 VAL A CA 1
ATOM 1090 C C . VAL A 1 187 ? 31.553 26.061 -10.362 1.00 38.25 187 VAL A C 1
ATOM 1092 O O . VAL A 1 187 ? 31.071 26.893 -11.127 1.00 38.25 187 VAL A O 1
ATOM 1095 N N . SER A 1 188 ? 32.148 26.431 -9.228 1.00 44.12 188 SER A N 1
ATOM 1096 C CA . SER A 1 188 ? 32.674 27.783 -9.030 1.00 44.12 188 SER A CA 1
ATOM 1097 C C . SER A 1 188 ? 33.823 28.012 -10.015 1.00 44.12 188 SER A C 1
ATOM 1099 O O . SER A 1 188 ? 34.941 27.569 -9.766 1.00 44.12 188 SER A O 1
ATOM 1101 N N . SER A 1 189 ? 33.580 28.712 -11.126 1.00 35.62 189 SER A N 1
ATOM 1102 C CA . SER A 1 189 ? 34.649 29.200 -12.006 1.00 35.62 189 SER A CA 1
ATOM 1103 C C . SER A 1 189 ? 34.680 30.727 -12.036 1.00 35.62 189 SER A C 1
ATOM 1105 O O . SER A 1 189 ? 33.829 31.379 -12.642 1.00 35.62 189 SER A O 1
ATOM 1107 N N . MET A 1 190 ? 35.691 31.289 -11.375 1.00 37.59 190 MET A N 1
ATOM 1108 C CA . MET A 1 190 ? 36.118 32.680 -11.503 1.00 37.59 190 MET A CA 1
ATOM 1109 C C . MET A 1 190 ? 36.684 32.965 -12.910 1.00 37.59 190 MET A C 1
ATOM 1111 O O . MET A 1 190 ? 37.511 32.216 -13.415 1.00 37.59 190 MET A O 1
ATOM 1115 N N . SER A 1 191 ? 36.224 34.079 -13.489 1.00 31.61 191 SER A N 1
ATOM 1116 C CA . SER A 1 191 ? 36.822 34.975 -14.499 1.00 31.61 191 SER A CA 1
ATOM 1117 C C . SER A 1 191 ? 37.770 34.457 -15.603 1.00 31.61 191 SER A C 1
ATOM 1119 O O . SER A 1 191 ? 38.950 34.226 -15.378 1.00 31.61 191 SER A O 1
ATOM 1121 N N . ALA A 1 192 ? 37.243 34.539 -16.835 1.00 30.55 192 ALA A N 1
ATOM 1122 C CA . ALA A 1 192 ? 37.761 35.257 -18.018 1.00 30.55 192 ALA A CA 1
ATOM 1123 C C . ALA A 1 192 ? 39.167 34.961 -18.596 1.00 30.55 192 ALA A C 1
ATOM 1125 O O . ALA A 1 192 ? 40.164 35.324 -17.989 1.00 30.55 192 ALA A O 1
ATOM 1126 N N . MET A 1 193 ? 39.210 34.531 -19.875 1.00 28.86 193 MET A N 1
ATOM 1127 C CA . MET A 1 193 ? 39.857 35.223 -21.025 1.00 28.86 193 MET A CA 1
ATOM 1128 C C . MET A 1 193 ? 39.366 34.635 -22.384 1.00 28.86 193 MET A C 1
ATOM 1130 O O . MET A 1 193 ? 39.049 33.447 -22.421 1.00 28.86 193 MET A O 1
ATOM 1134 N N . PRO A 1 194 ? 39.287 35.409 -23.499 1.00 42.78 194 PRO A N 1
ATOM 1135 C CA . PRO A 1 194 ? 38.731 34.937 -24.779 1.00 42.78 194 PRO A CA 1
ATOM 1136 C C . PRO A 1 194 ? 39.746 34.725 -25.932 1.00 42.78 194 PRO A C 1
ATOM 1138 O O . PRO A 1 194 ? 40.778 35.383 -26.000 1.00 42.78 194 PRO A O 1
ATOM 1141 N N . SER A 1 195 ? 39.297 33.930 -26.923 1.00 28.77 195 SER A N 1
ATOM 1142 C CA . SER A 1 195 ? 39.636 33.939 -28.369 1.00 28.77 195 SER A CA 1
ATOM 1143 C C . SER A 1 195 ? 40.924 33.244 -28.866 1.00 28.77 195 SER A C 1
ATOM 1145 O O . SER A 1 195 ? 42.027 33.686 -28.571 1.00 28.77 195 SER A O 1
ATOM 1147 N N . SER A 1 196 ? 40.805 32.231 -29.748 1.00 29.23 196 SER A N 1
ATOM 1148 C CA . SER A 1 196 ? 40.923 32.386 -31.222 1.00 29.23 196 SER A CA 1
ATOM 1149 C C . SER A 1 196 ? 41.252 31.065 -31.970 1.00 29.23 196 SER A C 1
ATOM 1151 O O . SER A 1 196 ? 42.122 30.304 -31.568 1.00 29.23 196 SER A O 1
ATOM 1153 N N . SER A 1 197 ? 40.529 30.845 -33.077 1.00 30.23 197 SER A N 1
ATOM 1154 C CA . SER A 1 197 ? 40.746 30.022 -34.290 1.00 30.23 197 SER A CA 1
ATOM 1155 C C . SER A 1 197 ? 41.892 28.996 -34.412 1.00 30.23 197 SER A C 1
ATOM 1157 O O . SER A 1 197 ? 43.055 29.376 -34.409 1.00 30.23 197 SER A O 1
ATOM 1159 N N . ALA A 1 198 ? 41.557 27.763 -34.837 1.00 30.31 198 ALA A N 1
ATOM 1160 C CA . ALA A 1 198 ? 42.072 27.162 -36.086 1.00 30.31 198 ALA A CA 1
ATOM 1161 C C . ALA A 1 198 ? 41.336 25.858 -36.470 1.00 30.31 198 ALA A C 1
ATOM 1163 O O . ALA A 1 198 ? 41.052 24.996 -35.646 1.00 30.31 198 ALA A O 1
ATOM 1164 N N . LYS A 1 199 ? 41.048 25.741 -37.768 1.00 32.84 199 LYS A N 1
ATOM 1165 C CA . LYS A 1 199 ? 40.354 24.665 -38.485 1.00 32.84 199 LYS A CA 1
ATOM 1166 C C . LYS A 1 199 ? 41.400 23.748 -39.131 1.00 32.84 199 LYS A C 1
ATOM 1168 O O . LYS A 1 199 ? 42.199 24.257 -39.907 1.00 32.84 199 LYS A O 1
ATOM 1173 N N . MET A 1 200 ? 41.375 22.435 -38.877 1.00 28.30 200 MET A N 1
ATOM 1174 C CA . MET A 1 200 ? 42.110 21.444 -39.684 1.00 28.30 200 MET A CA 1
ATOM 1175 C C . MET A 1 200 ? 41.539 20.024 -39.486 1.00 28.30 200 MET A C 1
ATOM 1177 O O . MET A 1 200 ? 41.516 19.498 -38.379 1.00 28.30 200 MET A O 1
ATOM 1181 N N . THR A 1 201 ? 41.098 19.401 -40.573 1.00 38.06 201 THR A N 1
ATOM 1182 C CA . THR A 1 201 ? 40.856 17.954 -40.757 1.00 38.06 201 THR A CA 1
ATOM 1183 C C . THR A 1 201 ? 41.495 17.567 -42.110 1.00 38.06 201 THR A C 1
ATOM 1185 O O . THR A 1 201 ? 41.722 18.484 -42.907 1.00 38.06 201 THR A O 1
ATOM 1188 N N . PRO A 1 202 ? 41.687 16.281 -42.498 1.00 49.03 202 PRO A N 1
ATOM 1189 C CA . PRO A 1 202 ? 41.879 15.030 -41.730 1.00 49.03 202 PRO A CA 1
ATOM 1190 C C . PRO A 1 202 ? 42.965 14.048 -42.306 1.00 49.03 202 PRO A C 1
ATOM 1192 O O . PRO A 1 202 ? 43.491 14.264 -43.393 1.00 49.03 202 PRO A O 1
ATOM 1195 N N . MET A 1 203 ? 43.143 12.898 -41.611 1.00 28.22 203 MET A N 1
ATOM 1196 C CA . MET A 1 203 ? 43.610 11.545 -42.062 1.00 28.22 203 MET A CA 1
ATOM 1197 C C . MET A 1 203 ? 45.131 11.254 -42.228 1.00 28.22 203 MET A C 1
ATOM 1199 O O . MET A 1 203 ? 45.907 12.186 -42.401 1.00 28.22 203 MET A O 1
ATOM 1203 N N . PRO A 1 204 ? 45.571 9.973 -42.356 1.00 54.31 204 PRO A N 1
ATOM 1204 C CA . PRO A 1 204 ? 45.327 8.776 -41.513 1.00 54.31 204 PRO A CA 1
ATOM 1205 C C . PRO A 1 204 ? 46.627 7.949 -41.268 1.00 54.31 204 PRO A C 1
ATOM 1207 O O . PRO A 1 204 ? 47.530 8.004 -42.094 1.00 54.31 204 PRO A O 1
ATOM 1210 N N . SER A 1 205 ? 46.703 7.087 -40.237 1.00 28.64 205 SER A N 1
ATOM 1211 C CA . SER A 1 205 ? 47.732 6.020 -40.198 1.00 28.64 205 SER A CA 1
ATOM 1212 C C . SER A 1 205 ? 47.282 4.744 -39.480 1.00 28.64 205 SER A C 1
ATOM 1214 O O . SER A 1 205 ? 46.591 4.763 -38.469 1.00 28.64 205 SER A O 1
ATOM 1216 N N . THR A 1 206 ? 47.715 3.646 -40.083 1.00 31.56 206 THR A N 1
ATOM 1217 C CA . THR A 1 206 ? 47.420 2.215 -39.964 1.00 31.56 206 THR A CA 1
ATOM 1218 C C . THR A 1 206 ? 47.824 1.495 -38.667 1.00 31.56 206 THR A C 1
ATOM 1220 O O . THR A 1 206 ? 48.868 1.779 -38.092 1.00 31.56 206 THR A O 1
ATOM 1223 N N . THR A 1 207 ? 47.014 0.482 -38.323 1.00 40.81 207 THR A N 1
ATOM 1224 C CA . THR A 1 207 ? 47.312 -0.879 -37.811 1.00 40.81 207 THR A CA 1
ATOM 1225 C C . THR A 1 207 ? 48.695 -1.173 -37.216 1.00 40.81 207 THR A C 1
ATOM 1227 O O . THR A 1 207 ? 49.679 -1.085 -37.940 1.00 40.81 207 THR A O 1
ATOM 1230 N N . THR A 1 208 ? 48.753 -1.728 -35.992 1.00 35.12 208 THR A N 1
ATOM 1231 C CA . THR A 1 208 ? 49.696 -2.805 -35.585 1.00 35.12 208 THR A CA 1
ATOM 1232 C C . THR A 1 208 ? 49.205 -3.502 -34.301 1.00 35.12 208 THR A C 1
ATOM 1234 O O . THR A 1 208 ? 48.902 -2.843 -33.311 1.00 35.12 208 THR A O 1
ATOM 1237 N N . SER A 1 209 ? 49.131 -4.838 -34.335 1.00 42.12 209 SER A N 1
ATOM 1238 C CA . SER A 1 209 ? 48.909 -5.745 -33.195 1.00 42.12 209 SER A CA 1
ATOM 1239 C C . SER A 1 209 ? 50.218 -6.068 -32.454 1.00 42.12 209 SER A C 1
ATOM 1241 O O . SER A 1 209 ? 51.234 -6.243 -33.118 1.00 42.12 209 SER A O 1
ATOM 1243 N N . ALA A 1 210 ? 50.167 -6.264 -31.129 1.00 35.19 210 ALA A N 1
ATOM 1244 C CA . ALA A 1 210 ? 51.072 -7.108 -30.313 1.00 35.19 210 ALA A CA 1
ATOM 1245 C C . ALA A 1 210 ? 50.433 -7.245 -28.905 1.00 35.19 210 ALA A C 1
ATOM 1247 O O . ALA A 1 210 ? 50.030 -6.227 -28.355 1.00 35.19 210 ALA A O 1
ATOM 1248 N N . THR A 1 211 ? 50.031 -8.399 -28.349 1.00 38.06 211 THR A N 1
ATOM 1249 C CA . THR A 1 211 ? 50.709 -9.650 -27.917 1.00 38.06 211 THR A CA 1
ATOM 1250 C C . THR A 1 211 ? 51.749 -9.503 -26.798 1.00 38.06 211 THR A C 1
ATOM 1252 O O . THR A 1 211 ? 52.782 -8.888 -27.031 1.00 38.06 211 THR A O 1
ATOM 1255 N N . ALA A 1 212 ? 51.474 -10.228 -25.694 1.00 39.22 212 ALA A N 1
ATOM 1256 C CA . ALA A 1 212 ? 52.319 -10.605 -24.542 1.00 39.22 212 ALA A CA 1
ATOM 1257 C C . ALA A 1 212 ? 52.679 -9.454 -23.563 1.00 39.22 212 ALA A C 1
ATOM 1259 O O . ALA A 1 212 ? 52.853 -8.322 -23.982 1.00 39.22 212 ALA A O 1
ATOM 1260 N N . ASP A 1 213 ? 52.687 -9.613 -22.236 1.00 33.72 213 ASP A N 1
ATOM 1261 C CA . ASP A 1 213 ? 53.104 -10.773 -21.449 1.00 33.72 213 ASP A CA 1
ATOM 1262 C C . ASP A 1 213 ? 52.302 -10.960 -20.150 1.00 33.72 213 ASP A C 1
ATOM 1264 O O . ASP A 1 213 ? 51.912 -10.016 -19.461 1.00 33.72 213 ASP A O 1
ATOM 1268 N N . PHE A 1 214 ? 52.088 -12.234 -19.838 1.00 39.72 214 PHE A N 1
ATOM 1269 C CA . PHE A 1 214 ? 51.478 -12.772 -18.633 1.00 39.72 214 PHE A CA 1
ATOM 1270 C C . PHE A 1 214 ? 52.625 -13.207 -17.714 1.00 39.72 214 PHE A C 1
ATOM 1272 O O . PHE A 1 214 ? 53.247 -14.234 -17.972 1.00 39.72 214 PHE A O 1
ATOM 1279 N N . GLU A 1 215 ? 52.919 -12.451 -16.657 1.00 37.78 215 GLU A N 1
ATOM 1280 C CA . GLU A 1 215 ? 53.766 -12.940 -15.564 1.00 37.78 215 GLU A CA 1
ATOM 1281 C C . GLU A 1 215 ? 52.877 -13.315 -14.383 1.00 37.78 215 GLU A C 1
ATOM 1283 O O . GLU A 1 215 ? 52.246 -12.487 -13.723 1.00 37.78 215 GLU A O 1
ATOM 1288 N N . ALA A 1 216 ? 52.810 -14.625 -14.173 1.00 38.94 216 ALA A N 1
ATOM 1289 C CA . ALA A 1 216 ? 52.273 -15.247 -12.990 1.00 38.94 216 ALA A CA 1
ATOM 1290 C C . ALA A 1 216 ? 53.303 -15.166 -11.856 1.00 38.94 216 ALA A C 1
ATOM 1292 O O . ALA A 1 216 ? 54.458 -15.551 -12.017 1.00 38.94 216 ALA A O 1
ATOM 1293 N N . SER A 1 217 ? 52.846 -14.815 -10.658 1.00 38.69 217 SER A N 1
ATOM 1294 C CA . SER A 1 217 ? 53.347 -15.473 -9.455 1.00 38.69 217 SER A CA 1
ATOM 1295 C C . SER A 1 217 ? 52.228 -15.642 -8.445 1.00 38.69 217 SER A C 1
ATOM 1297 O O . SER A 1 217 ? 51.769 -14.711 -7.787 1.00 38.69 217 SER A O 1
ATOM 1299 N N . SER A 1 218 ? 51.787 -16.893 -8.400 1.00 42.28 218 SER A N 1
ATOM 1300 C CA . SER A 1 218 ? 50.937 -17.530 -7.413 1.00 42.28 218 SER A CA 1
ATOM 1301 C C . SER A 1 218 ? 51.437 -17.348 -5.983 1.00 42.28 218 SER A C 1
ATOM 1303 O O . SER A 1 218 ? 52.635 -17.421 -5.728 1.00 42.28 218 SER A O 1
ATOM 1305 N N . SER A 1 219 ? 50.495 -17.281 -5.043 1.00 42.91 219 SER A N 1
ATOM 1306 C CA . SER A 1 219 ? 50.459 -18.092 -3.811 1.00 42.91 219 SER A CA 1
ATOM 1307 C C . SER A 1 219 ? 49.051 -17.937 -3.223 1.00 42.91 219 SER A C 1
ATOM 1309 O O . SER A 1 219 ? 48.708 -16.892 -2.689 1.00 42.91 219 SER A O 1
ATOM 1311 N N . SER A 1 220 ? 48.119 -18.822 -3.576 1.00 44.19 220 SER A N 1
ATOM 1312 C CA . SER A 1 220 ? 47.761 -20.011 -2.788 1.00 44.19 220 SER A CA 1
ATOM 1313 C C . SER A 1 220 ? 47.162 -19.677 -1.417 1.00 44.19 220 SER A C 1
ATOM 1315 O O . SER A 1 220 ? 47.897 -19.360 -0.487 1.00 44.19 220 SER A O 1
ATOM 1317 N N . GLN A 1 221 ? 45.847 -19.838 -1.273 1.00 39.59 221 GLN A N 1
ATOM 1318 C CA . GLN A 1 221 ? 45.235 -20.813 -0.358 1.00 39.59 221 GLN A CA 1
ATOM 1319 C C . GLN A 1 221 ? 43.703 -20.728 -0.443 1.00 39.59 221 GLN A C 1
ATOM 1321 O O . GLN A 1 221 ? 43.157 -19.651 -0.653 1.00 39.59 221 GLN A O 1
ATOM 1326 N N . TYR A 1 222 ? 43.061 -21.883 -0.244 1.00 37.84 222 TYR A N 1
ATOM 1327 C CA . TYR A 1 222 ? 41.618 -22.172 -0.285 1.00 37.84 222 TYR A CA 1
ATOM 1328 C C . TYR A 1 222 ? 41.033 -22.627 -1.627 1.00 37.84 222 TYR A C 1
ATOM 1330 O O . TYR A 1 222 ? 40.058 -22.078 -2.117 1.00 37.84 222 TYR A O 1
ATOM 1338 N N . ASP A 1 223 ? 41.575 -23.732 -2.139 1.00 39.72 223 ASP A N 1
ATOM 1339 C CA . ASP A 1 223 ? 40.760 -24.757 -2.793 1.00 39.72 223 ASP A CA 1
ATOM 1340 C C . ASP A 1 223 ? 41.278 -26.125 -2.333 1.00 39.72 223 ASP A C 1
ATOM 1342 O O . ASP A 1 223 ? 42.266 -26.638 -2.854 1.00 39.72 223 ASP A O 1
ATOM 1346 N N . GLU A 1 224 ? 40.630 -26.711 -1.326 1.00 39.81 224 GLU A N 1
ATOM 1347 C CA . GLU A 1 224 ? 40.679 -28.158 -1.132 1.00 39.81 224 GLU A CA 1
ATOM 1348 C C . GLU A 1 224 ? 39.258 -28.704 -1.223 1.00 39.81 224 GLU A C 1
ATOM 1350 O O . GLU A 1 224 ? 38.328 -28.290 -0.528 1.00 39.81 224 GLU A O 1
ATOM 1355 N N . GLN A 1 225 ? 39.118 -29.570 -2.215 1.00 43.22 225 GLN A N 1
ATOM 1356 C CA . GLN A 1 225 ? 37.901 -29.934 -2.900 1.00 43.22 225 GLN A CA 1
ATOM 1357 C C . GLN A 1 225 ? 37.068 -30.960 -2.136 1.00 43.22 225 GLN A C 1
ATOM 1359 O O . GLN A 1 225 ? 37.552 -31.832 -1.416 1.00 43.22 225 GLN A O 1
ATOM 1364 N N . ALA A 1 226 ? 35.776 -30.905 -2.433 1.00 48.72 226 ALA A N 1
ATOM 1365 C CA . ALA A 1 226 ? 34.807 -31.955 -2.212 1.00 48.72 226 ALA A CA 1
ATOM 1366 C C . ALA A 1 226 ? 35.310 -33.348 -2.639 1.00 48.72 226 ALA A C 1
ATOM 1368 O O . ALA A 1 226 ? 35.552 -33.583 -3.822 1.00 48.72 226 ALA A O 1
ATOM 1369 N N . ARG A 1 227 ? 35.330 -34.304 -1.700 1.00 45.19 227 ARG A N 1
ATOM 1370 C CA . ARG A 1 227 ? 34.871 -35.696 -1.903 1.00 45.19 227 ARG A CA 1
ATOM 1371 C C . ARG A 1 227 ? 34.992 -36.513 -0.615 1.00 45.19 227 ARG A C 1
ATOM 1373 O O . ARG A 1 227 ? 35.967 -37.217 -0.391 1.00 45.19 227 ARG A O 1
ATOM 1380 N N . ALA A 1 228 ? 33.931 -36.510 0.187 1.00 43.50 228 ALA A N 1
ATOM 1381 C CA . ALA A 1 228 ? 33.649 -37.627 1.077 1.00 43.50 228 ALA A CA 1
ATOM 1382 C C . ALA A 1 228 ? 32.134 -37.812 1.228 1.00 43.50 228 ALA A C 1
ATOM 1384 O O . ALA A 1 228 ? 31.451 -37.060 1.909 1.00 43.50 228 ALA A O 1
ATOM 1385 N N . HIS A 1 229 ? 31.655 -38.878 0.592 1.00 45.00 229 HIS A N 1
ATOM 1386 C CA . HIS A 1 229 ? 30.544 -39.694 1.061 1.00 45.00 229 HIS A CA 1
ATOM 1387 C C . HIS A 1 229 ? 29.113 -39.140 0.932 1.00 45.00 229 HIS A C 1
ATOM 1389 O O . HIS A 1 229 ? 28.451 -38.729 1.882 1.00 45.00 229 HIS A O 1
ATOM 1395 N N . ASN A 1 230 ? 28.586 -39.329 -0.277 1.00 49.38 230 ASN A N 1
ATOM 1396 C CA . ASN A 1 230 ? 27.206 -39.739 -0.487 1.00 49.38 230 ASN A CA 1
ATOM 1397 C C . ASN A 1 230 ? 26.910 -40.998 0.358 1.00 49.38 230 ASN A C 1
ATOM 1399 O O . ASN A 1 230 ? 27.227 -42.095 -0.085 1.00 49.38 230 ASN A O 1
ATOM 1403 N N . ASN A 1 231 ? 26.387 -40.849 1.581 1.00 47.06 231 ASN A N 1
ATOM 1404 C CA . ASN A 1 231 ? 25.496 -41.840 2.195 1.00 47.06 231 ASN A CA 1
ATOM 1405 C C . ASN A 1 231 ? 24.835 -41.276 3.466 1.00 47.06 231 ASN A C 1
ATOM 1407 O O . ASN A 1 231 ? 25.480 -41.222 4.512 1.00 47.06 231 ASN A O 1
ATOM 1411 N N . LYS A 1 232 ? 23.565 -40.865 3.375 1.00 44.16 232 LYS A N 1
ATOM 1412 C CA . LYS A 1 232 ? 22.577 -40.863 4.477 1.00 44.16 232 LYS A CA 1
ATOM 1413 C C . LYS A 1 232 ? 21.174 -40.587 3.914 1.00 44.16 232 LYS A C 1
ATOM 1415 O O . LYS A 1 232 ? 20.491 -39.654 4.317 1.00 44.16 232 LYS A O 1
ATOM 1420 N N . GLN A 1 233 ? 20.763 -41.416 2.951 1.00 46.25 233 GLN A N 1
ATOM 1421 C CA . GLN A 1 233 ? 19.349 -41.588 2.591 1.00 46.25 233 GLN A CA 1
ATOM 1422 C C . GLN A 1 233 ? 18.725 -42.875 3.152 1.00 46.25 233 GLN A C 1
ATOM 1424 O O . GLN A 1 233 ? 17.562 -43.131 2.885 1.00 46.25 233 GLN A O 1
ATOM 1429 N N . ASP A 1 234 ? 19.409 -43.616 4.027 1.00 52.94 234 ASP A N 1
ATOM 1430 C CA . ASP A 1 234 ? 18.805 -44.759 4.721 1.00 52.94 234 ASP A CA 1
ATOM 1431 C C . ASP A 1 234 ? 18.798 -44.563 6.239 1.00 52.94 234 ASP A C 1
ATOM 1433 O O . ASP A 1 234 ? 19.681 -45.020 6.967 1.00 52.94 234 ASP A O 1
ATOM 1437 N N . LYS A 1 235 ? 17.759 -43.885 6.734 1.00 43.78 235 LYS A N 1
ATOM 1438 C CA . LYS A 1 235 ? 17.081 -44.337 7.954 1.00 43.78 235 LYS A CA 1
ATOM 1439 C C . LYS A 1 235 ? 15.625 -43.888 7.955 1.00 43.78 235 LYS A C 1
ATOM 1441 O O . LYS A 1 235 ? 15.231 -42.890 8.550 1.00 43.78 235 LYS A O 1
ATOM 1446 N N . LEU A 1 236 ? 14.849 -44.682 7.230 1.00 50.56 236 LEU A N 1
ATOM 1447 C CA . LEU A 1 236 ? 13.444 -44.934 7.489 1.00 50.56 236 LEU A CA 1
ATOM 1448 C C . LEU A 1 236 ? 13.159 -45.115 8.997 1.00 50.56 236 LEU A C 1
ATOM 1450 O O . LEU A 1 236 ? 13.927 -45.754 9.716 1.00 50.56 236 LEU A O 1
ATOM 1454 N N . MET A 1 237 ? 11.963 -44.659 9.373 1.00 51.75 237 MET A N 1
ATOM 1455 C CA . MET A 1 237 ? 11.167 -45.002 10.559 1.00 51.75 237 MET A CA 1
ATOM 1456 C C . MET A 1 237 ? 11.525 -44.340 11.897 1.00 51.75 237 MET A C 1
ATOM 1458 O O . MET A 1 237 ? 12.411 -44.760 12.634 1.00 51.75 237 MET A O 1
ATOM 1462 N N . GLY A 1 238 ? 10.694 -43.357 12.247 1.00 41.78 238 GLY A N 1
ATOM 1463 C CA . GLY A 1 238 ? 10.540 -42.799 13.587 1.00 41.78 238 GLY A CA 1
ATOM 1464 C C . GLY A 1 238 ? 9.286 -41.927 13.652 1.00 41.78 238 GLY A C 1
ATOM 1465 O O . GLY A 1 238 ? 9.386 -40.714 13.787 1.00 41.78 238 GLY A O 1
ATOM 1466 N N . LEU A 1 239 ? 8.117 -42.542 13.447 1.00 57.06 239 LEU A N 1
ATOM 1467 C CA . LEU A 1 239 ? 6.797 -41.928 13.633 1.00 57.06 239 LEU A CA 1
ATOM 1468 C C . LEU A 1 239 ? 6.635 -41.467 15.097 1.00 57.06 239 LEU A C 1
ATOM 1470 O O . LEU A 1 239 ? 6.993 -42.240 15.987 1.00 57.06 239 LEU A O 1
ATOM 1474 N N . PRO A 1 240 ? 6.055 -40.289 15.394 1.00 48.75 240 PRO A N 1
ATOM 1475 C CA . PRO A 1 240 ? 5.443 -40.073 16.695 1.00 48.75 240 PRO A CA 1
ATOM 1476 C C . PRO A 1 240 ? 4.100 -40.813 16.721 1.00 48.75 240 PRO A C 1
ATOM 1478 O O . PRO A 1 240 ? 3.172 -40.477 15.987 1.00 48.75 240 PRO A O 1
ATOM 1481 N N . ASP A 1 241 ? 4.046 -41.864 17.534 1.00 41.69 241 ASP A N 1
ATOM 1482 C CA . ASP A 1 241 ? 2.855 -42.665 17.798 1.00 41.69 241 ASP A CA 1
ATOM 1483 C C . ASP A 1 241 ? 1.757 -41.781 18.419 1.00 41.69 241 ASP A C 1
ATOM 1485 O O . ASP A 1 241 ? 1.937 -41.197 19.492 1.00 41.69 241 ASP A O 1
ATOM 1489 N N . LEU A 1 242 ? 0.629 -41.651 17.714 1.00 52.06 242 LEU A N 1
ATOM 1490 C CA . LEU A 1 242 ? -0.619 -41.150 18.277 1.00 52.06 242 LEU A CA 1
ATOM 1491 C C . LEU A 1 242 ? -1.178 -42.240 19.194 1.00 52.06 242 LEU A C 1
ATOM 1493 O O . LEU A 1 242 ? -1.852 -43.155 18.727 1.00 52.06 242 LEU A O 1
ATOM 1497 N N . GLN A 1 243 ? -0.976 -42.106 20.501 1.00 40.53 243 GLN A N 1
ATOM 1498 C CA . GLN A 1 243 ? -1.763 -42.861 21.473 1.00 40.53 243 GLN A CA 1
ATOM 1499 C C . GLN A 1 243 ? -2.863 -41.977 22.055 1.00 40.53 243 GLN A C 1
ATOM 1501 O O . GLN A 1 243 ? -2.661 -41.174 22.963 1.00 40.53 243 GLN A O 1
ATOM 1506 N N . HIS A 1 244 ? -4.052 -42.165 21.481 1.00 52.97 244 HIS A N 1
ATOM 1507 C CA . HIS A 1 244 ? -5.322 -42.042 22.187 1.00 52.97 244 HIS A CA 1
ATOM 1508 C C . HIS A 1 244 ? -5.327 -42.979 23.407 1.00 52.97 244 HIS A C 1
ATOM 1510 O O . HIS A 1 244 ? -4.792 -44.087 23.337 1.00 52.97 244 HIS A O 1
ATOM 1516 N N . PRO A 1 245 ? -6.027 -42.590 24.479 1.00 49.84 245 PRO A N 1
ATOM 1517 C CA . PRO A 1 245 ? -7.070 -43.487 24.954 1.00 49.84 245 PRO A CA 1
ATOM 1518 C C . PRO A 1 245 ? -8.408 -42.753 25.054 1.00 49.84 245 PRO A C 1
ATOM 1520 O O . PRO A 1 245 ? -8.615 -41.867 25.882 1.00 49.84 245 PRO A O 1
ATOM 1523 N N . ASP A 1 246 ? -9.313 -43.156 24.168 1.00 45.41 246 ASP A N 1
ATOM 1524 C CA . ASP A 1 246 ? -10.736 -43.217 24.466 1.00 45.41 246 ASP A CA 1
ATOM 1525 C C . ASP A 1 246 ? -10.917 -44.403 25.420 1.00 45.41 246 ASP A C 1
ATOM 1527 O O . ASP A 1 246 ? -10.490 -45.499 25.075 1.00 45.41 246 ASP A O 1
ATOM 1531 N N . GLU A 1 247 ? -11.465 -44.175 26.612 1.00 44.78 247 GLU A N 1
ATOM 1532 C CA . GLU A 1 247 ? -12.456 -45.082 27.195 1.00 44.78 247 GLU A CA 1
ATOM 1533 C C . GLU A 1 247 ? -13.361 -44.283 28.136 1.00 44.78 247 GLU A C 1
ATOM 1535 O O . GLU A 1 247 ? -13.047 -43.948 29.280 1.00 44.78 247 GLU A O 1
ATOM 1540 N N . SER A 1 248 ? -14.524 -43.955 27.582 1.00 49.47 248 SER A N 1
ATOM 1541 C CA . SER A 1 248 ? -15.822 -43.986 28.250 1.00 49.47 248 SER A CA 1
ATOM 1542 C C . SER A 1 248 ? -15.842 -44.839 29.533 1.00 49.47 248 SER A C 1
ATOM 1544 O O . SER A 1 248 ? -15.712 -46.055 29.462 1.00 49.47 248 SER A O 1
ATOM 1546 N N . HIS A 1 249 ? -16.209 -44.234 30.666 1.00 49.28 249 HIS A N 1
ATOM 1547 C CA . HIS A 1 249 ? -17.139 -44.865 31.604 1.00 49.28 249 HIS A CA 1
ATOM 1548 C C . HIS A 1 249 ? -18.067 -43.816 32.227 1.00 49.28 249 HIS A C 1
ATOM 1550 O O . HIS A 1 249 ? -17.716 -43.029 33.102 1.00 49.28 249 HIS A O 1
ATOM 1556 N N . SER A 1 250 ? -19.292 -43.834 31.712 1.00 49.53 250 SER A N 1
ATOM 1557 C CA . SER A 1 250 ? -20.490 -43.200 32.244 1.00 49.53 250 SER A CA 1
ATOM 1558 C C . SER A 1 250 ? -20.976 -43.942 33.493 1.00 49.53 250 SER A C 1
ATOM 1560 O O . SER A 1 250 ? -21.134 -45.154 33.426 1.00 49.53 250 SER A O 1
ATOM 1562 N N . THR A 1 251 ? -21.221 -43.222 34.596 1.00 51.78 251 THR A N 1
ATOM 1563 C CA . THR A 1 251 ? -22.295 -43.390 35.613 1.00 51.78 251 THR A CA 1
ATOM 1564 C C . THR A 1 251 ? -21.966 -42.463 36.792 1.00 51.78 251 THR A C 1
ATOM 1566 O O . THR A 1 251 ? -20.801 -42.337 37.136 1.00 51.78 251 THR A O 1
ATOM 1569 N N . ARG A 1 252 ? -22.858 -41.832 37.554 1.00 45.88 252 ARG A N 1
ATOM 1570 C CA . ARG A 1 252 ? -24.279 -41.469 37.508 1.00 45.88 252 ARG A CA 1
ATOM 1571 C C . ARG A 1 252 ? -24.454 -40.530 38.718 1.00 45.88 252 ARG A C 1
ATOM 1573 O O . ARG A 1 252 ? -23.779 -40.687 39.729 1.00 45.88 252 ARG A O 1
ATOM 1580 N N . ALA A 1 253 ? -25.353 -39.566 38.577 1.00 50.47 253 ALA A N 1
ATOM 1581 C CA . ALA A 1 253 ? -25.734 -38.547 39.549 1.00 50.47 253 ALA A CA 1
ATOM 1582 C C . ALA A 1 253 ? -26.040 -39.046 40.975 1.00 50.47 253 ALA A C 1
ATOM 1584 O O . ALA A 1 253 ? -26.610 -40.122 41.121 1.00 50.47 253 ALA A O 1
ATOM 1585 N N . VAL A 1 254 ? -25.839 -38.171 41.969 1.00 50.78 254 VAL A N 1
ATOM 1586 C CA . VAL A 1 254 ? -26.905 -37.690 42.874 1.00 50.78 254 VAL A CA 1
ATOM 1587 C C . VAL A 1 254 ? -26.433 -36.433 43.609 1.00 50.78 254 VAL A C 1
ATOM 1589 O O . VAL A 1 254 ? -25.385 -36.431 44.245 1.00 50.78 254 VAL A O 1
ATOM 1592 N N . GLY A 1 255 ? -27.222 -35.366 43.498 1.00 50.50 255 GLY A N 1
ATOM 1593 C CA . GLY A 1 255 ? -27.154 -34.223 44.396 1.00 50.50 255 GLY A CA 1
ATOM 1594 C C . GLY A 1 255 ? -28.143 -34.379 45.549 1.00 50.50 255 GLY A C 1
ATOM 1595 O O . GLY A 1 255 ? -29.173 -35.028 45.393 1.00 50.50 255 GLY A O 1
ATOM 1596 N N . THR A 1 256 ? -27.828 -33.720 46.655 1.00 54.22 256 THR A N 1
ATOM 1597 C CA . THR A 1 256 ? -28.736 -33.163 47.672 1.00 54.22 256 THR A CA 1
ATOM 1598 C C . THR A 1 256 ? -27.942 -31.999 48.274 1.00 54.22 256 THR A C 1
ATOM 1600 O O . THR A 1 256 ? -26.787 -32.203 48.643 1.00 54.22 256 THR A O 1
ATOM 1603 N N . ALA A 1 257 ? -28.350 -30.755 48.016 1.00 57.16 257 ALA A N 1
ATOM 1604 C CA . ALA A 1 257 ? -29.266 -29.963 48.846 1.00 57.16 257 ALA A CA 1
ATOM 1605 C C . ALA A 1 257 ? -28.626 -29.579 50.185 1.00 57.16 257 ALA A C 1
ATOM 1607 O O . ALA A 1 257 ? -28.423 -30.490 51.014 1.00 57.16 257 ALA A O 1
#

pLDDT: mean 70.62, std 21.7, range [28.22, 95.81]